Protein AF-A0A931YH91-F1 (afdb_monomer)

Solvent-accessible surface area (backbone atoms only — not comparable to full-atom values): 16809 Å² total; per-residue (Å²): 141,74,45,76,47,57,32,32,51,20,35,25,34,71,88,38,57,45,70,83,59,94,78,87,67,87,78,86,88,86,66,96,61,70,60,43,69,51,69,48,75,47,68,77,40,81,53,42,25,40,67,48,17,38,56,49,16,64,71,35,33,80,59,36,68,94,40,26,34,37,38,39,29,32,38,60,92,35,48,35,63,66,41,21,36,49,26,29,35,74,55,46,48,71,57,42,37,36,29,30,20,24,18,51,85,76,60,33,31,29,45,68,95,43,80,44,55,51,27,39,35,34,34,27,28,14,68,50,63,62,52,72,30,62,18,66,23,44,32,82,33,61,68,78,39,38,25,66,29,50,55,59,32,35,37,54,17,38,73,83,35,43,34,49,57,57,50,53,52,21,50,70,69,40,82,65,37,78,74,48,54,81,74,33,50,62,29,40,24,36,41,67,58,67,87,57,77,83,80,55,93,62,43,38,54,75,32,49,55,71,44,73,43,83,88,76,22,26,35,30,38,70,50,77,52,52,62,69,33,36,37,28,39,24,38,29,41,50,68,26,26,51,55,27,39,53,56,27,51,52,52,41,52,58,73,44,69,83,53,53,52,61,32,35,42,37,27,31,17,60,73,37,59,38,85,43,64,77,41,73,36,53,67,51,51,52,49,37,74,74,74,47,93,48,56,37,30,34,33,21,11,75,22,32,32,38,51,54,79,71,41,54,34,59,44,68,55,27,37,38,39,38,30,36,53,57,133

Foldseek 3Di:
DWDWDWAFCWKDKLVFIGHDDDDDDDDDDDDPADKDKDKDKDADDQACFLVVLLVVLVVQQVLAVVHFAKEKAAAPPRYDQFGNLVSVCVRNPLHKYWYFYFDDVPTWIDTDPDIGDRMIMMMRIPPFHWLKFKLQQKDFFDDKWFQQDDDFQKRQDTPNDQQQVRVVVRLVRDPPSVVQVVPKFKWKWWQPDLPDPPDDQLSTDIWHFPDADPVRSMTGTPGTDDGRIIMTMIMHALVRSLVSLLVRLVVSVVVCVPFAFQEKEKEAALCDACVGNVDHRRNSVSNCVSRNDHIYIYHHHNWIWTDGPSGIGIGHRMMMMITGTDD

pLDDT: mean 93.09, std 6.52, range [52.56, 98.69]

Structure (mmCIF, N/CA/C/O backbone):
data_AF-A0A931YH91-F1
#
_entry.id   AF-A0A931YH91-F1
#
loop_
_atom_site.group_PDB
_atom_site.id
_atom_site.type_symbol
_atom_site.label_atom_id
_atom_site.label_alt_id
_atom_site.label_comp_id
_atom_site.label_asym_id
_atom_site.label_entity_id
_atom_site.label_seq_id
_atom_site.pdbx_PDB_ins_code
_atom_site.Cartn_x
_atom_site.Cartn_y
_atom_site.Cartn_z
_atom_site.occupancy
_atom_site.B_iso_or_equiv
_atom_site.auth_seq_id
_atom_site.auth_comp_id
_atom_site.auth_asym_id
_atom_site.auth_atom_id
_atom_site.pdbx_PDB_model_num
ATOM 1 N N . ARG A 1 1 ? 21.092 -0.705 -18.882 1.00 79.06 1 ARG A N 1
ATOM 2 C CA . ARG A 1 1 ? 20.256 -1.890 -18.563 1.00 79.06 1 ARG A CA 1
ATOM 3 C C . ARG A 1 1 ? 20.167 -1.978 -17.049 1.00 79.06 1 ARG A C 1
ATOM 5 O O . ARG A 1 1 ? 21.218 -1.989 -16.428 1.00 79.06 1 ARG A O 1
ATOM 12 N N . ALA A 1 2 ? 18.965 -1.995 -16.482 1.00 91.50 2 ALA A N 1
ATOM 13 C CA . ALA A 1 2 ? 18.739 -2.160 -15.047 1.00 91.50 2 ALA A CA 1
ATOM 14 C C . ALA A 1 2 ? 18.017 -3.492 -14.808 1.00 91.50 2 ALA A C 1
ATOM 16 O O . ALA A 1 2 ? 17.173 -3.876 -15.618 1.00 91.50 2 ALA A O 1
ATOM 17 N N . VAL A 1 3 ? 18.375 -4.200 -13.739 1.00 93.81 3 VAL A N 1
ATOM 18 C CA . VAL A 1 3 ? 17.699 -5.424 -13.291 1.00 93.81 3 VAL A CA 1
ATOM 19 C C . VAL A 1 3 ? 17.498 -5.294 -11.789 1.00 93.81 3 VAL A C 1
ATOM 21 O O . VAL A 1 3 ? 18.445 -4.975 -11.071 1.00 93.81 3 VAL A O 1
ATOM 24 N N . LEU A 1 4 ? 16.261 -5.505 -11.354 1.00 95.38 4 LEU A N 1
ATOM 25 C CA . LEU A 1 4 ? 15.829 -5.421 -9.967 1.00 95.38 4 LEU A CA 1
ATOM 26 C C . LEU A 1 4 ? 14.844 -6.559 -9.704 1.00 95.38 4 LEU A C 1
ATOM 28 O O . LEU A 1 4 ? 14.015 -6.857 -10.566 1.00 95.38 4 LEU A O 1
ATOM 32 N N . GLY A 1 5 ? 14.901 -7.162 -8.527 1.00 95.88 5 GLY A N 1
ATOM 33 C CA . GLY A 1 5 ? 13.944 -8.179 -8.113 1.00 95.88 5 GLY A CA 1
ATOM 34 C C . GLY A 1 5 ? 14.099 -8.527 -6.642 1.00 95.88 5 GLY A C 1
ATOM 35 O O . GLY A 1 5 ? 14.977 -8.008 -5.959 1.00 95.88 5 GLY A O 1
ATOM 36 N N . ALA A 1 6 ? 13.233 -9.406 -6.166 1.00 95.94 6 ALA A N 1
ATOM 37 C CA . ALA A 1 6 ? 13.288 -9.954 -4.822 1.00 95.94 6 ALA A CA 1
ATOM 38 C C . ALA A 1 6 ? 12.596 -11.316 -4.803 1.00 95.94 6 ALA A C 1
ATOM 40 O O . ALA A 1 6 ? 11.815 -11.645 -5.703 1.00 95.94 6 ALA A O 1
ATOM 41 N N . SER A 1 7 ? 12.886 -12.101 -3.776 1.00 96.00 7 SER A N 1
ATOM 42 C CA . SER A 1 7 ? 12.149 -13.315 -3.475 1.00 96.00 7 SER A CA 1
ATOM 43 C C . SER A 1 7 ? 10.752 -12.986 -2.938 1.00 96.00 7 SER A C 1
ATOM 45 O O . SER A 1 7 ? 10.519 -11.952 -2.308 1.00 96.00 7 SER A O 1
ATOM 47 N N . GLY A 1 8 ? 9.814 -13.903 -3.154 1.00 96.12 8 GLY A N 1
ATOM 48 C CA . GLY A 1 8 ? 8.472 -13.845 -2.588 1.00 96.12 8 GLY A CA 1
ATOM 49 C C . GLY A 1 8 ? 8.021 -15.224 -2.123 1.00 96.12 8 GLY A C 1
ATOM 50 O O . GLY A 1 8 ? 8.607 -16.243 -2.482 1.00 96.12 8 GLY A O 1
ATOM 51 N N . THR A 1 9 ? 6.933 -15.266 -1.359 1.00 95.69 9 THR A N 1
ATOM 52 C CA . THR A 1 9 ? 6.231 -16.528 -1.031 1.00 95.69 9 THR A CA 1
ATOM 53 C C . THR A 1 9 ? 5.493 -17.126 -2.238 1.00 95.69 9 THR A C 1
ATOM 55 O O . THR A 1 9 ? 5.114 -18.297 -2.236 1.00 95.69 9 THR A O 1
ATOM 58 N N . GLY A 1 10 ? 5.339 -16.323 -3.287 1.00 96.81 10 GLY A N 1
ATOM 59 C CA . GLY A 1 10 ? 4.835 -16.680 -4.602 1.00 96.81 10 GLY A CA 1
ATOM 60 C C . GLY A 1 10 ? 5.142 -15.559 -5.592 1.00 96.81 10 GLY A C 1
ATOM 61 O O . GLY A 1 10 ? 5.523 -14.453 -5.195 1.00 96.81 10 GLY A O 1
ATOM 62 N N . VAL A 1 11 ? 4.946 -15.826 -6.878 1.00 97.81 11 VAL A N 1
ATOM 63 C CA . VAL A 1 11 ? 5.089 -14.839 -7.961 1.00 97.81 11 VAL A CA 1
ATOM 64 C C . VAL A 1 11 ? 3.823 -14.785 -8.800 1.00 97.81 11 VAL A C 1
ATOM 66 O O . VAL A 1 11 ? 3.009 -15.707 -8.771 1.00 97.81 11 VAL A O 1
ATOM 69 N N . LEU A 1 12 ? 3.641 -13.705 -9.552 1.00 97.94 12 LEU A N 1
ATOM 70 C CA . LEU A 1 12 ? 2.469 -13.535 -10.403 1.00 97.94 12 LEU A CA 1
ATOM 71 C C . LEU A 1 12 ? 2.803 -12.810 -11.705 1.00 97.94 12 LEU A C 1
ATOM 73 O O . LEU A 1 12 ? 3.732 -12.000 -11.767 1.00 97.94 12 LEU A O 1
ATOM 77 N N . THR A 1 13 ? 2.010 -13.100 -12.733 1.00 97.94 13 THR A N 1
ATOM 78 C CA . THR A 1 13 ? 1.987 -12.375 -14.009 1.00 97.94 13 THR A CA 1
ATOM 79 C C . THR A 1 13 ? 0.550 -12.153 -14.470 1.00 97.94 13 THR A C 1
ATOM 81 O O . THR A 1 13 ? -0.391 -12.570 -13.798 1.00 97.94 13 THR A O 1
ATOM 84 N N . GLU A 1 14 ? 0.342 -11.566 -15.650 1.00 94.88 14 GLU A N 1
ATOM 85 C CA . GLU A 1 14 ? -0.988 -11.446 -16.266 1.00 94.88 14 GLU A CA 1
ATOM 86 C C . GLU A 1 14 ? -1.677 -12.803 -16.522 1.00 94.88 14 GLU A C 1
ATOM 88 O O . GLU A 1 14 ? -2.888 -12.872 -16.753 1.00 94.88 14 GLU A O 1
ATOM 93 N N . ARG A 1 15 ? -0.908 -13.900 -16.482 1.00 93.94 15 ARG A N 1
ATOM 94 C CA . ARG A 1 15 ? -1.381 -15.267 -16.747 1.00 93.94 15 ARG A CA 1
ATOM 95 C C . ARG A 1 15 ? -1.880 -15.984 -15.501 1.00 93.94 15 ARG A C 1
ATOM 97 O O . ARG A 1 15 ? -2.599 -16.971 -15.645 1.00 93.94 15 ARG A O 1
ATOM 104 N N . GLY A 1 16 ? -1.521 -15.512 -14.309 1.00 95.06 16 GLY A N 1
ATOM 105 C CA . GLY A 1 16 ? -1.942 -16.118 -13.052 1.00 95.06 16 GLY A CA 1
ATOM 106 C C . GLY A 1 16 ? -0.944 -15.937 -11.914 1.00 95.06 16 GLY A C 1
ATOM 107 O O . GLY A 1 16 ? 0.061 -15.237 -12.033 1.00 95.06 16 GLY A O 1
ATOM 108 N N . GLU A 1 17 ? -1.253 -16.601 -10.807 1.00 96.44 17 GLU A N 1
ATOM 109 C CA . GLU A 1 17 ? -0.485 -16.595 -9.563 1.00 96.44 17 GLU A CA 1
ATOM 110 C C . GLU A 1 17 ? 0.125 -17.989 -9.353 1.00 96.44 17 GLU A C 1
ATOM 112 O O . GLU A 1 17 ? -0.550 -19.004 -9.537 1.00 96.44 17 GLU A O 1
ATOM 117 N N . ALA A 1 18 ? 1.404 -18.038 -8.987 1.00 95.62 18 ALA A N 1
ATOM 118 C CA . ALA A 1 18 ? 2.108 -19.250 -8.590 1.00 95.62 18 ALA A CA 1
ATOM 119 C C . ALA A 1 18 ? 2.459 -19.146 -7.099 1.00 95.62 18 ALA A C 1
ATOM 121 O O . ALA A 1 18 ? 3.453 -18.518 -6.725 1.00 95.62 18 ALA A O 1
ATOM 122 N N . GLU A 1 19 ? 1.617 -19.747 -6.258 1.00 93.06 19 GLU A N 1
ATOM 123 C CA . GLU A 1 19 ? 1.777 -19.815 -4.802 1.00 93.06 19 GLU A CA 1
ATOM 124 C C . GLU A 1 19 ? 2.318 -21.199 -4.388 1.00 93.06 19 GLU A C 1
ATOM 126 O O . GLU A 1 19 ? 1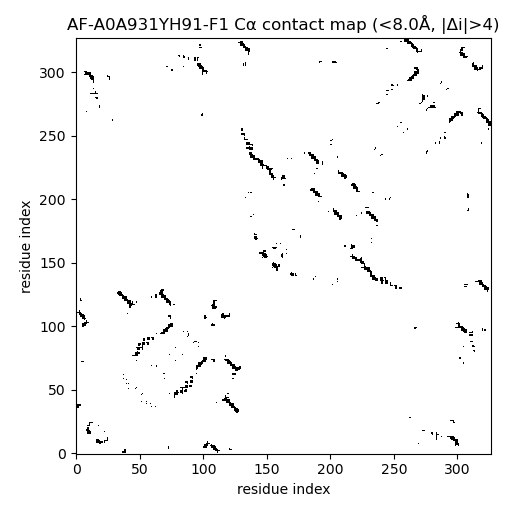.886 -22.225 -4.915 1.00 93.06 19 GLU A O 1
ATOM 131 N N . GLY A 1 20 ? 3.255 -21.251 -3.433 1.00 80.12 20 GLY A N 1
ATOM 132 C CA . GLY A 1 20 ? 3.654 -22.505 -2.770 1.00 80.12 20 GLY A CA 1
ATOM 133 C C . GLY A 1 20 ? 4.563 -23.459 -3.563 1.00 80.12 20 GLY A C 1
ATOM 134 O O . GLY A 1 20 ? 4.743 -24.603 -3.146 1.00 80.12 20 GLY A O 1
ATOM 135 N N . GLY A 1 21 ? 5.159 -23.016 -4.674 1.00 86.69 21 GLY A N 1
ATOM 136 C CA . GLY A 1 21 ? 6.092 -23.814 -5.480 1.00 86.69 21 GLY A CA 1
ATOM 137 C C . GLY A 1 21 ? 7.187 -22.976 -6.152 1.00 86.69 21 GLY A C 1
ATOM 138 O O . GLY A 1 21 ? 7.108 -21.746 -6.150 1.00 86.69 21 GLY A O 1
ATOM 139 N N . PRO A 1 22 ? 8.224 -23.617 -6.727 1.00 90.75 22 PRO A N 1
ATOM 140 C CA . PRO A 1 22 ? 9.302 -22.909 -7.406 1.00 90.75 22 PRO A CA 1
ATOM 141 C C . PRO A 1 22 ? 8.784 -22.259 -8.691 1.00 90.75 22 PRO A C 1
ATOM 143 O O . PRO A 1 22 ? 8.311 -22.939 -9.602 1.00 90.75 22 PRO A O 1
ATOM 146 N N . ALA A 1 23 ? 8.899 -20.939 -8.775 1.00 95.31 23 ALA A N 1
ATOM 147 C CA . ALA A 1 23 ? 8.490 -20.168 -9.937 1.00 95.31 23 ALA A CA 1
ATOM 148 C C . ALA A 1 23 ? 9.336 -18.898 -10.064 1.00 95.31 23 ALA A C 1
ATOM 150 O O . ALA A 1 23 ? 9.839 -18.363 -9.078 1.00 95.31 23 ALA A O 1
ATOM 151 N N . VAL A 1 24 ? 9.480 -18.414 -11.298 1.00 96.00 24 VAL A N 1
ATOM 152 C CA . VAL A 1 24 ? 10.159 -17.156 -11.617 1.00 96.00 24 VAL A CA 1
ATOM 153 C C . VAL A 1 24 ? 9.266 -16.375 -12.570 1.00 96.00 24 VAL A C 1
ATOM 155 O O . VAL A 1 24 ? 8.817 -16.910 -13.583 1.00 96.00 24 VAL A O 1
ATOM 158 N N . ALA A 1 25 ? 9.023 -15.108 -12.249 1.00 97.38 25 ALA A N 1
ATOM 159 C CA . ALA A 1 25 ? 8.297 -14.180 -13.100 1.00 97.38 25 ALA A CA 1
ATOM 160 C C . ALA A 1 25 ? 9.223 -13.019 -13.480 1.00 97.38 25 ALA A C 1
ATOM 162 O O . ALA A 1 25 ? 9.910 -12.463 -12.625 1.00 97.38 25 ALA A O 1
ATOM 163 N N . VAL A 1 26 ? 9.268 -12.674 -14.768 1.00 96.94 26 VAL A N 1
ATOM 164 C CA . VAL A 1 26 ? 10.168 -11.642 -15.299 1.00 96.94 26 VAL A CA 1
ATOM 165 C C . VAL A 1 26 ? 9.394 -10.736 -16.242 1.00 96.94 26 VAL A C 1
ATOM 167 O O . VAL A 1 26 ? 8.757 -11.212 -17.179 1.00 96.94 26 VAL A O 1
ATOM 170 N N . LEU A 1 27 ? 9.513 -9.427 -16.027 1.00 97.19 27 LEU A N 1
ATOM 171 C CA . LEU A 1 27 ? 9.087 -8.404 -16.975 1.00 97.19 27 LEU A CA 1
ATOM 172 C C . LEU A 1 27 ? 10.320 -7.748 -17.591 1.00 97.19 27 LEU A C 1
ATOM 174 O O . LEU A 1 27 ? 11.231 -7.325 -16.881 1.00 97.19 27 LEU A O 1
ATOM 178 N N . VAL A 1 28 ? 10.329 -7.630 -18.917 1.00 96.00 28 VAL A N 1
ATOM 179 C CA . VAL A 1 28 ? 11.359 -6.895 -19.654 1.00 96.00 28 VAL A CA 1
ATOM 180 C C . VAL A 1 28 ? 10.707 -5.691 -20.309 1.00 96.00 28 VAL A C 1
ATOM 182 O O . VAL A 1 28 ? 9.819 -5.842 -21.143 1.00 96.00 28 VAL A O 1
ATOM 185 N N . VAL A 1 29 ? 11.170 -4.497 -19.944 1.00 94.44 29 VAL A N 1
ATOM 186 C CA . VAL A 1 29 ? 10.698 -3.237 -20.523 1.00 94.44 29 VAL A CA 1
ATOM 187 C C . VAL A 1 29 ? 11.799 -2.654 -21.400 1.00 94.44 29 VAL A C 1
ATOM 189 O O . VAL A 1 29 ? 12.932 -2.464 -20.955 1.00 94.44 29 VAL A O 1
ATOM 192 N N . ARG A 1 30 ? 11.455 -2.361 -22.654 1.00 92.62 30 ARG A N 1
ATOM 193 C CA . ARG A 1 30 ? 12.274 -1.578 -23.581 1.00 92.62 30 ARG A CA 1
ATOM 194 C C . ARG A 1 30 ? 11.475 -0.341 -23.962 1.00 92.62 30 ARG A C 1
ATOM 196 O O . ARG A 1 30 ? 10.325 -0.468 -24.368 1.00 92.62 30 ARG A O 1
ATOM 203 N N . SER A 1 31 ? 12.088 0.827 -23.837 1.00 88.19 31 SER A N 1
ATOM 204 C CA . SER A 1 31 ? 11.493 2.098 -24.233 1.00 88.19 31 SER A CA 1
ATOM 205 C C . SER A 1 31 ? 12.387 2.768 -25.260 1.00 88.19 31 SER A C 1
ATOM 207 O O . SER A 1 31 ? 13.588 2.894 -25.034 1.00 88.19 31 SER A O 1
ATOM 209 N N . ASP A 1 32 ? 11.774 3.211 -26.354 1.00 85.94 32 ASP A N 1
ATOM 210 C CA . ASP A 1 32 ? 12.378 4.137 -27.317 1.00 85.94 32 ASP A CA 1
ATOM 211 C C . ASP A 1 32 ? 12.049 5.610 -26.957 1.00 85.94 32 ASP A C 1
ATOM 213 O O . ASP A 1 32 ? 12.537 6.536 -27.598 1.00 85.94 32 ASP A O 1
ATOM 217 N N . GLY A 1 33 ? 11.222 5.828 -25.922 1.00 81.94 33 GLY A N 1
ATOM 218 C CA . GLY A 1 33 ? 10.853 7.133 -25.358 1.00 81.94 33 GLY A CA 1
ATOM 219 C C . GLY A 1 33 ? 11.627 7.499 -24.078 1.00 81.94 33 GLY A C 1
ATOM 220 O O . GLY A 1 33 ? 12.604 6.829 -23.738 1.00 81.94 33 GLY A O 1
ATOM 221 N N . PRO A 1 34 ? 11.178 8.520 -23.319 1.00 84.38 34 PRO A N 1
ATOM 222 C CA . PRO A 1 34 ? 11.942 9.143 -22.229 1.00 84.38 34 PRO A CA 1
ATOM 223 C C . PRO A 1 34 ? 12.023 8.314 -20.937 1.00 84.38 34 PRO A C 1
ATOM 225 O O . PRO A 1 34 ? 12.508 8.824 -19.931 1.00 84.38 34 PRO A O 1
ATOM 228 N N . LEU A 1 35 ? 11.535 7.069 -20.924 1.00 91.12 35 LEU A N 1
ATOM 229 C CA . LEU A 1 35 ? 11.590 6.206 -19.746 1.00 91.12 35 LEU A CA 1
ATOM 230 C C . LEU A 1 35 ? 13.049 5.907 -19.375 1.00 91.12 35 LEU A C 1
ATOM 232 O O . LEU A 1 35 ? 13.730 5.132 -20.051 1.00 91.12 35 LEU A O 1
ATOM 236 N N . LEU A 1 36 ? 13.501 6.487 -18.268 1.00 92.31 36 LEU A N 1
ATOM 237 C CA . LEU A 1 36 ? 14.826 6.264 -17.705 1.00 92.31 36 LEU A CA 1
ATOM 238 C C . LEU A 1 36 ? 14.706 5.486 -16.399 1.00 92.31 36 LEU A C 1
ATOM 240 O O . LEU A 1 36 ? 13.776 5.682 -15.620 1.00 92.31 36 LEU A O 1
ATOM 244 N N . ALA A 1 37 ? 15.662 4.589 -16.174 1.00 93.38 37 ALA A N 1
ATOM 245 C CA . ALA A 1 37 ? 15.690 3.709 -15.019 1.00 93.38 37 ALA A CA 1
ATOM 246 C C . ALA A 1 37 ? 17.096 3.725 -14.404 1.00 93.38 37 ALA A C 1
ATOM 248 O O . ALA A 1 37 ? 18.043 3.202 -14.999 1.00 93.38 37 ALA A O 1
ATOM 249 N N . SER A 1 38 ? 17.218 4.328 -13.222 1.00 94.56 38 SER A N 1
ATOM 250 C CA . SER A 1 38 ? 18.472 4.503 -12.483 1.00 94.56 38 SER A CA 1
ATOM 251 C C . SER A 1 38 ? 18.490 3.564 -11.273 1.00 94.56 38 SER A C 1
ATOM 253 O O . SER A 1 38 ? 17.767 3.818 -10.305 1.00 94.56 38 SER A O 1
ATOM 255 N N . PRO A 1 39 ? 19.235 2.444 -11.332 1.00 95.19 39 PRO A N 1
ATOM 256 C CA . PRO A 1 39 ? 19.254 1.454 -10.264 1.00 95.19 39 PRO A CA 1
ATOM 257 C C . PRO A 1 39 ? 20.210 1.866 -9.136 1.00 95.19 39 PRO A C 1
ATOM 259 O O . PRO A 1 39 ? 21.275 2.435 -9.378 1.00 95.19 39 PRO A O 1
ATOM 262 N N . PHE A 1 40 ? 19.842 1.529 -7.903 1.00 93.56 40 PHE A N 1
ATOM 263 C CA . PHE A 1 40 ? 20.654 1.711 -6.705 1.00 93.56 40 PHE A CA 1
ATOM 264 C C . PHE A 1 40 ? 20.630 0.445 -5.855 1.00 93.56 40 PHE A C 1
ATOM 266 O O . PHE A 1 40 ? 19.640 -0.283 -5.828 1.00 93.56 40 PHE A O 1
ATOM 273 N N . LEU A 1 41 ? 21.715 0.220 -5.124 1.00 94.44 41 LEU A N 1
ATOM 274 C CA . LEU A 1 41 ? 21.800 -0.8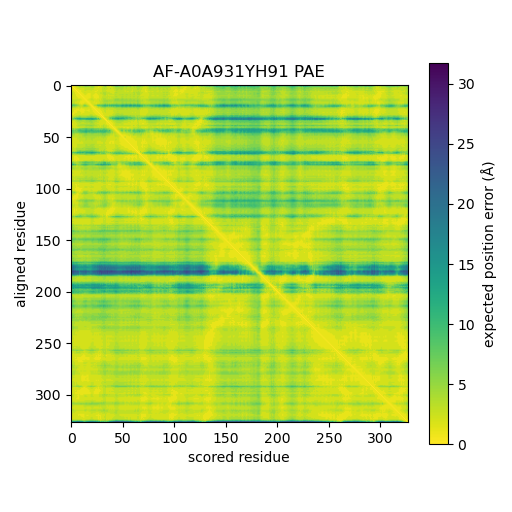01 -4.093 1.00 94.44 41 LEU A CA 1
ATOM 275 C C . LEU A 1 41 ? 22.360 -0.151 -2.831 1.00 94.44 41 LEU A C 1
ATOM 277 O O . LEU A 1 41 ? 23.405 0.507 -2.890 1.00 94.44 41 LEU A O 1
ATOM 281 N N . LEU A 1 42 ? 21.657 -0.326 -1.714 1.00 92.94 42 LEU A N 1
ATOM 282 C CA . LEU A 1 42 ? 22.228 -0.210 -0.374 1.00 92.94 42 LEU A CA 1
ATOM 283 C C . LEU A 1 42 ? 22.424 -1.633 0.151 1.00 92.94 42 LEU A C 1
ATOM 285 O O . LEU A 1 42 ? 21.452 -2.303 0.493 1.00 92.94 42 LEU A O 1
ATOM 289 N N . ALA A 1 43 ? 23.665 -2.113 0.127 1.00 88.12 43 ALA A N 1
ATOM 290 C CA . ALA A 1 43 ? 24.020 -3.470 0.536 1.00 88.12 43 ALA A CA 1
ATOM 291 C C . ALA A 1 43 ? 24.380 -3.541 2.028 1.00 88.12 43 ALA A C 1
ATOM 293 O O . ALA A 1 43 ? 24.678 -2.518 2.648 1.00 88.12 43 ALA A O 1
ATOM 294 N N . ASP A 1 44 ? 24.368 -4.761 2.572 1.00 81.62 44 ASP A N 1
ATOM 295 C CA . ASP A 1 44 ? 24.890 -5.112 3.900 1.00 81.62 44 ASP A CA 1
ATOM 296 C C . ASP A 1 44 ? 24.376 -4.238 5.049 1.00 81.62 44 ASP A C 1
ATOM 298 O O . ASP A 1 44 ? 25.107 -3.899 5.983 1.00 81.62 44 ASP A O 1
ATOM 302 N N . ARG A 1 45 ? 23.092 -3.879 5.007 1.00 79.31 45 ARG A N 1
ATOM 303 C CA . ARG A 1 45 ? 22.496 -2.999 6.009 1.00 79.31 45 ARG A CA 1
ATOM 304 C C . ARG A 1 45 ? 22.124 -3.792 7.256 1.00 79.31 45 ARG A C 1
ATOM 306 O O . ARG A 1 45 ? 21.376 -4.765 7.195 1.00 79.31 45 ARG A O 1
ATOM 313 N N . GLU A 1 46 ? 22.609 -3.339 8.409 1.00 83.19 46 GLU A N 1
ATOM 314 C CA . GLU A 1 46 ? 22.096 -3.799 9.708 1.00 83.19 46 GLU A CA 1
ATOM 315 C C . GLU A 1 46 ? 20.651 -3.333 9.924 1.00 83.19 46 GLU A C 1
ATOM 317 O O . GLU A 1 46 ? 19.834 -4.083 10.451 1.00 83.19 46 GLU A O 1
ATOM 322 N N . ALA A 1 47 ? 20.336 -2.124 9.448 1.00 88.31 47 ALA A N 1
ATOM 323 C CA . ALA A 1 47 ? 19.010 -1.526 9.475 1.00 88.31 47 ALA A CA 1
ATOM 324 C C . ALA A 1 47 ? 18.707 -0.777 8.164 1.00 88.31 47 ALA A C 1
ATOM 326 O O . ALA A 1 47 ? 19.547 -0.052 7.615 1.00 88.31 47 ALA A O 1
ATOM 327 N N . ILE A 1 48 ? 17.481 -0.945 7.679 1.00 90.50 48 ILE A N 1
ATOM 328 C CA . ILE A 1 48 ? 16.844 -0.159 6.627 1.00 90.50 48 ILE A CA 1
ATOM 329 C C . ILE A 1 48 ? 15.896 0.819 7.328 1.00 90.50 48 ILE A C 1
ATOM 331 O O . ILE A 1 48 ? 14.693 0.591 7.450 1.00 90.50 48 ILE A O 1
ATOM 335 N N . ASP A 1 49 ? 16.483 1.890 7.847 1.00 91.88 49 ASP A N 1
ATOM 336 C CA . ASP A 1 49 ? 15.855 2.860 8.737 1.00 91.88 49 ASP A CA 1
ATOM 337 C C . ASP A 1 49 ? 15.747 4.261 8.108 1.00 91.88 49 ASP A C 1
ATOM 339 O O . ASP A 1 49 ? 15.841 4.442 6.890 1.00 91.88 49 ASP A O 1
ATOM 343 N N . THR A 1 50 ? 15.566 5.285 8.945 1.00 93.56 50 THR A N 1
ATOM 344 C CA . THR A 1 50 ? 15.592 6.687 8.512 1.00 93.56 50 THR A CA 1
ATOM 345 C C . THR A 1 50 ? 16.910 7.089 7.846 1.00 93.56 50 THR A C 1
ATOM 347 O O . THR A 1 50 ? 16.893 7.906 6.929 1.00 93.56 50 THR A O 1
ATOM 350 N N . GLY A 1 51 ? 18.046 6.531 8.277 1.00 94.88 51 GLY A N 1
ATOM 351 C CA . GLY A 1 51 ? 19.355 6.821 7.691 1.00 94.88 51 GLY A CA 1
ATOM 352 C C . GLY A 1 51 ? 19.482 6.232 6.289 1.00 94.88 51 GLY A C 1
ATOM 353 O O . GLY A 1 51 ? 19.870 6.937 5.359 1.00 94.88 51 GLY A O 1
ATOM 354 N N . ALA A 1 52 ? 19.068 4.972 6.114 1.00 94.31 52 ALA A N 1
ATOM 355 C CA . ALA A 1 52 ? 18.965 4.357 4.787 1.00 94.31 52 ALA A CA 1
ATOM 356 C C . ALA A 1 52 ? 17.995 5.125 3.872 1.00 94.31 52 ALA A C 1
ATOM 358 O O . ALA A 1 52 ? 18.279 5.317 2.690 1.00 94.31 52 ALA A O 1
ATOM 359 N N . GLY A 1 53 ? 16.869 5.597 4.417 1.00 96.19 53 GLY A N 1
ATOM 360 C CA . GLY A 1 53 ? 15.905 6.408 3.678 1.00 96.19 53 GLY A CA 1
ATOM 361 C C . GLY A 1 53 ? 16.474 7.742 3.201 1.00 96.19 53 GLY A C 1
ATOM 362 O O . GLY A 1 53 ? 16.266 8.102 2.045 1.00 96.19 53 GLY A O 1
ATOM 363 N N . ALA A 1 54 ? 17.225 8.448 4.049 1.00 96.94 54 ALA A N 1
ATOM 364 C CA . ALA A 1 54 ? 17.868 9.710 3.687 1.00 96.94 54 ALA A CA 1
ATOM 365 C C . ALA A 1 54 ? 18.940 9.515 2.601 1.00 96.94 54 ALA A C 1
ATOM 367 O O . ALA A 1 54 ? 18.934 10.227 1.598 1.00 96.94 54 ALA A O 1
ATOM 368 N N . GLU A 1 55 ? 19.801 8.504 2.757 1.00 96.81 55 GLU A N 1
ATOM 369 C CA . GLU A 1 55 ? 20.828 8.151 1.768 1.00 96.81 55 GLU A CA 1
ATOM 370 C C . GLU A 1 55 ? 20.201 7.781 0.413 1.00 96.81 55 GLU A C 1
ATOM 372 O O . GLU A 1 55 ? 20.638 8.246 -0.643 1.00 96.81 55 GLU A O 1
ATOM 377 N N . LEU A 1 56 ? 19.140 6.965 0.420 1.00 96.81 56 LEU A N 1
ATOM 378 C CA . LEU A 1 56 ? 18.446 6.590 -0.808 1.00 96.81 56 LEU A CA 1
ATOM 379 C C . LEU A 1 56 ? 17.746 7.791 -1.459 1.00 96.81 56 LEU A C 1
ATOM 381 O O . LEU A 1 56 ? 17.783 7.920 -2.684 1.00 96.81 56 LEU A O 1
ATOM 385 N N . ALA A 1 57 ? 17.131 8.671 -0.665 1.00 97.12 57 ALA A N 1
ATOM 386 C CA . ALA A 1 57 ? 16.495 9.882 -1.168 1.00 97.12 57 ALA A CA 1
ATOM 387 C C . ALA A 1 57 ? 17.506 10.801 -1.863 1.00 97.12 57 ALA A C 1
ATOM 389 O O . ALA A 1 57 ? 17.256 11.230 -2.987 1.00 97.12 57 ALA A O 1
ATOM 390 N N . GLU A 1 58 ? 18.667 11.042 -1.250 1.00 96.94 58 GLU A N 1
ATOM 391 C CA . GLU A 1 58 ? 19.735 11.856 -1.839 1.00 96.94 58 GLU A CA 1
ATOM 392 C C . GLU A 1 58 ? 20.183 11.301 -3.200 1.00 96.94 58 GLU A C 1
ATOM 394 O O . GLU A 1 58 ? 20.271 12.037 -4.185 1.00 96.94 58 GLU A O 1
ATOM 399 N N . ARG A 1 59 ? 20.391 9.981 -3.286 1.00 96.44 59 ARG A N 1
ATOM 400 C CA . ARG A 1 59 ? 20.813 9.311 -4.526 1.00 96.44 59 ARG A CA 1
ATOM 401 C C . ARG A 1 59 ? 19.735 9.324 -5.610 1.00 96.44 59 ARG A C 1
ATOM 403 O O . ARG A 1 59 ? 20.060 9.436 -6.793 1.00 96.44 59 ARG A O 1
ATOM 410 N N . ALA A 1 60 ? 18.467 9.181 -5.227 1.00 96.25 60 ALA A N 1
ATOM 411 C CA . ALA A 1 60 ? 17.348 9.110 -6.160 1.00 96.25 60 ALA A CA 1
ATOM 412 C C . ALA A 1 60 ? 16.865 10.491 -6.631 1.00 96.25 60 ALA A C 1
ATOM 414 O O . ALA A 1 60 ? 16.373 10.592 -7.757 1.00 96.25 60 ALA A O 1
ATOM 415 N N . ALA A 1 61 ? 17.019 11.542 -5.817 1.00 95.69 61 ALA A N 1
ATOM 416 C CA . ALA A 1 61 ? 16.457 12.870 -6.066 1.00 95.69 61 ALA A CA 1
ATOM 417 C C . ALA A 1 61 ? 16.771 13.439 -7.464 1.00 95.69 61 ALA A C 1
ATOM 419 O O . ALA A 1 61 ? 15.825 13.868 -8.131 1.00 95.69 61 ALA A O 1
ATOM 420 N N . PRO A 1 62 ? 18.018 13.383 -7.985 1.00 94.69 62 PRO A N 1
ATOM 421 C CA . PRO A 1 62 ? 18.310 13.891 -9.326 1.00 94.69 62 PRO A CA 1
ATOM 422 C C . PRO A 1 62 ? 17.539 13.157 -10.428 1.00 94.69 62 PRO A C 1
ATOM 424 O O . PRO A 1 62 ? 17.133 13.768 -11.412 1.00 94.69 62 PRO A O 1
ATOM 427 N N . ALA A 1 63 ? 17.314 11.850 -10.266 1.00 93.69 63 ALA A N 1
ATOM 428 C CA . ALA A 1 63 ? 16.659 11.027 -11.276 1.00 93.69 63 ALA A CA 1
ATOM 429 C C . ALA A 1 63 ? 15.144 11.270 -11.345 1.00 93.69 63 ALA A C 1
ATOM 431 O O . ALA A 1 63 ? 14.571 11.132 -12.420 1.00 93.69 63 ALA A O 1
ATOM 432 N N . VAL A 1 64 ? 14.503 11.637 -10.228 1.00 93.56 64 VAL A N 1
ATOM 433 C CA . VAL A 1 64 ? 13.041 11.831 -10.130 1.00 93.56 64 VAL A CA 1
ATOM 434 C C . VAL A 1 64 ? 12.616 13.299 -10.018 1.00 93.56 64 VAL A C 1
ATOM 436 O O . VAL A 1 64 ? 11.435 13.572 -9.804 1.00 93.56 64 VAL A O 1
ATOM 439 N N . ALA A 1 65 ? 13.546 14.245 -10.187 1.00 86.56 65 ALA A N 1
ATOM 440 C CA . ALA A 1 65 ? 13.302 15.682 -10.031 1.00 86.56 65 ALA A CA 1
ATOM 441 C C . ALA A 1 65 ? 12.179 16.216 -10.943 1.00 86.56 65 ALA A C 1
ATOM 443 O O . ALA A 1 65 ? 11.354 17.020 -10.516 1.00 86.56 65 ALA A O 1
ATOM 444 N N . GLU A 1 66 ? 12.095 15.725 -12.182 1.00 83.56 66 GLU A N 1
ATOM 445 C CA . GLU A 1 66 ? 11.055 16.113 -13.154 1.00 83.56 66 GLU A CA 1
ATOM 446 C C . GLU A 1 66 ? 9.774 15.257 -13.038 1.00 83.56 66 GLU A C 1
ATOM 448 O O . GLU A 1 66 ? 8.785 15.432 -13.762 1.00 83.56 66 GLU A O 1
ATOM 453 N N . GLY A 1 67 ? 9.754 14.344 -12.067 1.00 84.38 67 GLY A N 1
ATOM 454 C CA . GLY A 1 67 ? 8.687 13.386 -11.836 1.00 84.38 67 GLY A CA 1
ATOM 455 C C . GLY A 1 67 ? 9.042 11.960 -12.218 1.00 84.38 67 GLY A C 1
ATOM 456 O O . GLY A 1 67 ? 10.009 11.683 -12.924 1.00 84.38 67 GLY A O 1
ATOM 457 N N . GLY A 1 68 ? 8.206 11.046 -11.736 1.00 93.00 68 GLY A N 1
ATOM 458 C CA . GLY A 1 68 ? 8.451 9.619 -11.835 1.00 93.00 68 GLY A CA 1
ATOM 459 C C . GLY A 1 68 ? 8.003 8.906 -10.570 1.00 93.00 68 GLY A C 1
ATOM 460 O O . GLY A 1 68 ? 7.045 9.336 -9.922 1.00 93.00 68 GLY A O 1
ATOM 461 N N . CYS A 1 69 ? 8.710 7.842 -10.214 1.00 97.25 69 CYS A N 1
ATOM 462 C CA . CYS A 1 69 ? 8.545 7.126 -8.956 1.00 97.25 69 CYS A CA 1
ATOM 463 C C . CYS A 1 69 ? 9.857 6.467 -8.523 1.00 97.25 69 CYS A C 1
ATOM 465 O O . CYS A 1 69 ? 10.750 6.229 -9.337 1.00 97.25 69 CYS A O 1
ATOM 467 N N . LEU A 1 70 ? 9.939 6.114 -7.246 1.00 97.94 70 LEU A N 1
ATOM 468 C CA . LEU A 1 70 ? 10.997 5.273 -6.707 1.00 97.94 70 LEU A CA 1
ATOM 469 C C . LEU A 1 70 ? 10.426 3.884 -6.411 1.00 97.94 70 LEU A C 1
ATOM 471 O O . LEU A 1 70 ? 9.508 3.756 -5.607 1.00 97.94 70 LEU A O 1
ATOM 475 N N . LEU A 1 71 ? 10.966 2.850 -7.048 1.00 98.00 71 LEU A N 1
ATOM 476 C CA . LEU A 1 71 ? 10.687 1.459 -6.699 1.00 98.00 71 LEU A CA 1
ATOM 477 C C . LEU A 1 71 ? 11.719 0.978 -5.672 1.00 98.00 71 LEU A C 1
ATOM 479 O O . LEU A 1 71 ? 12.910 1.180 -5.888 1.00 98.00 71 LEU A O 1
ATOM 483 N N . ILE A 1 72 ? 11.283 0.323 -4.597 1.00 97.75 72 ILE A N 1
ATOM 484 C CA . ILE A 1 72 ? 12.143 -0.274 -3.567 1.00 97.75 72 ILE A CA 1
ATOM 485 C C . ILE A 1 72 ? 11.728 -1.713 -3.261 1.00 97.75 72 ILE A C 1
ATOM 487 O O . ILE A 1 72 ? 10.535 -2.004 -3.230 1.00 97.75 72 ILE A O 1
ATOM 491 N N . LEU A 1 73 ? 12.691 -2.607 -3.015 1.00 97.12 73 LEU A N 1
ATOM 492 C CA . LEU A 1 73 ? 12.422 -4.003 -2.637 1.00 97.12 73 LEU A CA 1
ATOM 493 C C . LEU A 1 73 ? 13.269 -4.431 -1.419 1.00 97.12 73 LEU A C 1
ATOM 495 O O . LEU A 1 73 ? 14.218 -5.189 -1.590 1.00 97.12 73 LEU A O 1
ATOM 499 N N . PRO A 1 74 ? 12.997 -3.901 -0.209 1.00 95.19 74 PRO A N 1
ATOM 500 C CA . PRO A 1 74 ? 13.801 -4.187 0.983 1.00 95.19 74 PRO A CA 1
ATOM 501 C C . PRO A 1 74 ? 13.610 -5.612 1.520 1.00 95.19 74 PRO A C 1
ATOM 503 O O . PRO A 1 74 ? 12.549 -6.215 1.342 1.00 95.19 74 PRO A O 1
ATOM 506 N N . ASP A 1 75 ? 14.590 -6.070 2.298 1.00 88.56 75 ASP A N 1
ATOM 507 C CA . ASP A 1 75 ? 14.449 -7.183 3.249 1.00 88.56 75 ASP A CA 1
ATOM 508 C C . ASP A 1 75 ? 13.504 -6.800 4.411 1.00 88.56 75 ASP A C 1
ATOM 510 O O . ASP A 1 75 ? 13.528 -5.671 4.903 1.00 88.56 75 ASP A O 1
ATOM 514 N N . ALA A 1 76 ? 12.692 -7.746 4.888 1.00 83.06 76 ALA A N 1
ATOM 515 C CA . ALA A 1 76 ? 11.822 -7.569 6.050 1.00 83.06 76 ALA A CA 1
ATOM 516 C C . ALA A 1 76 ? 12.594 -7.473 7.375 1.00 83.06 76 ALA A C 1
ATOM 518 O O . ALA A 1 76 ? 12.147 -6.789 8.294 1.00 83.06 76 ALA A O 1
ATOM 519 N N . MET A 1 77 ? 13.722 -8.179 7.502 1.00 81.31 77 MET A N 1
ATOM 520 C CA . MET A 1 77 ? 14.368 -8.413 8.801 1.00 81.31 77 MET A CA 1
ATOM 521 C C . MET A 1 77 ? 15.004 -7.168 9.421 1.00 81.31 77 MET A C 1
ATOM 523 O O . MET A 1 77 ? 15.100 -7.074 10.643 1.00 81.31 77 MET A O 1
ATOM 527 N N . SER A 1 78 ? 15.440 -6.223 8.594 1.00 80.56 78 SER A N 1
ATOM 528 C CA . SER A 1 78 ? 16.132 -5.003 9.017 1.00 80.56 78 SER A CA 1
ATOM 529 C C . SER A 1 78 ? 15.292 -3.740 8.808 1.00 80.56 78 SER A C 1
ATOM 531 O O . SER A 1 78 ? 15.784 -2.635 9.018 1.00 80.56 78 SER A O 1
ATOM 533 N N . LEU A 1 79 ? 14.030 -3.874 8.396 1.00 91.62 79 LEU A N 1
ATOM 534 C CA . LEU A 1 79 ? 13.193 -2.756 7.974 1.00 91.62 79 LEU A CA 1
ATOM 535 C C . LEU A 1 79 ? 12.573 -1.985 9.147 1.00 91.62 79 LEU A C 1
ATOM 537 O O . LEU A 1 79 ? 11.864 -2.559 9.971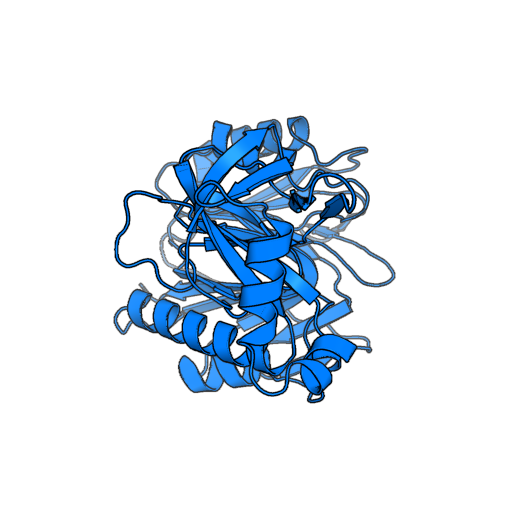 1.00 91.62 79 LEU A O 1
ATOM 541 N N . ASP A 1 80 ? 12.733 -0.660 9.145 1.00 94.00 80 ASP A N 1
ATOM 542 C CA . ASP A 1 80 ? 11.861 0.263 9.875 1.00 94.00 80 ASP A CA 1
ATOM 543 C C . ASP A 1 80 ? 10.684 0.684 8.970 1.00 94.00 80 ASP A C 1
ATOM 545 O O . ASP A 1 80 ? 10.840 1.547 8.092 1.00 94.00 80 ASP A O 1
ATOM 549 N N . PRO A 1 81 ? 9.480 0.119 9.170 1.00 90.94 81 PRO A N 1
ATOM 550 C CA . PRO A 1 81 ? 8.333 0.384 8.307 1.00 90.94 81 PRO A CA 1
ATOM 551 C C . PRO A 1 81 ? 7.793 1.818 8.428 1.00 90.94 81 PRO A C 1
ATOM 553 O O . PRO A 1 81 ? 7.055 2.268 7.551 1.00 90.94 81 PRO A O 1
ATOM 556 N N . HIS A 1 82 ? 8.126 2.553 9.492 1.00 89.56 82 HIS A N 1
ATOM 557 C CA . HIS A 1 82 ? 7.622 3.910 9.714 1.00 89.56 82 HIS A CA 1
ATOM 558 C C . HIS A 1 82 ? 8.676 4.972 9.395 1.00 89.56 82 HIS A C 1
ATOM 560 O O . HIS A 1 82 ? 8.357 5.990 8.773 1.00 89.56 82 HIS A O 1
ATOM 566 N N . GLY A 1 83 ? 9.927 4.739 9.791 1.00 93.44 83 GLY A N 1
ATOM 567 C CA . GLY A 1 83 ? 11.036 5.655 9.553 1.00 93.44 83 GLY A CA 1
ATOM 568 C C . GLY A 1 83 ? 11.429 5.754 8.083 1.00 93.44 83 GLY A C 1
ATOM 569 O O . GLY A 1 83 ? 11.600 6.868 7.581 1.00 93.44 83 GLY A O 1
ATOM 570 N N . LEU A 1 84 ? 11.501 4.626 7.364 1.00 95.81 84 LEU A N 1
ATOM 571 C CA . LEU A 1 84 ? 11.937 4.615 5.965 1.00 95.81 84 LEU A CA 1
ATOM 572 C C . LEU A 1 84 ? 11.030 5.472 5.052 1.00 95.81 84 LEU A C 1
ATOM 574 O O . LEU A 1 84 ? 11.555 6.372 4.390 1.00 95.81 84 LEU A O 1
ATOM 578 N N . PRO A 1 85 ? 9.688 5.293 5.016 1.00 95.75 85 PRO A N 1
ATOM 579 C CA . PRO A 1 85 ? 8.825 6.130 4.177 1.00 95.75 85 PRO A CA 1
ATOM 580 C C . PRO A 1 85 ? 8.873 7.613 4.548 1.00 95.75 85 PRO A C 1
ATOM 582 O O . PRO A 1 85 ? 8.752 8.463 3.667 1.00 95.75 85 PRO A O 1
ATOM 585 N N . ARG A 1 86 ? 9.051 7.930 5.838 1.00 94.06 86 ARG A N 1
ATOM 586 C CA . ARG A 1 86 ? 9.159 9.312 6.314 1.00 94.06 86 ARG A CA 1
ATOM 587 C C . ARG A 1 86 ? 10.434 9.975 5.801 1.00 94.06 86 ARG A C 1
ATOM 589 O O . ARG A 1 86 ? 10.343 11.043 5.213 1.00 94.06 86 ARG A O 1
ATOM 596 N N . ALA A 1 87 ? 11.584 9.324 5.957 1.00 96.88 87 ALA A N 1
ATOM 597 C CA . ALA A 1 87 ? 12.857 9.852 5.474 1.00 96.88 87 ALA A CA 1
ATOM 598 C C . ALA A 1 87 ? 12.872 10.019 3.943 1.00 96.88 87 ALA A C 1
ATOM 600 O O . ALA A 1 87 ? 13.347 11.032 3.434 1.00 96.88 87 ALA A O 1
ATOM 601 N N . LEU A 1 88 ? 12.276 9.072 3.207 1.00 97.00 88 LEU A N 1
ATOM 602 C CA . LEU A 1 88 ? 12.100 9.198 1.758 1.00 97.00 88 LEU A CA 1
ATOM 603 C C . LEU A 1 88 ? 11.199 10.382 1.388 1.00 97.00 88 LEU A C 1
ATOM 605 O O . LEU A 1 88 ? 11.509 11.106 0.448 1.00 97.00 88 LEU A O 1
ATOM 609 N N . ALA A 1 89 ? 10.101 10.602 2.115 1.00 94.88 89 ALA A N 1
ATOM 610 C CA . ALA A 1 89 ? 9.222 11.747 1.885 1.00 94.88 89 ALA A CA 1
ATOM 611 C C . ALA A 1 89 ? 9.908 13.085 2.209 1.00 94.88 89 ALA A C 1
ATOM 613 O O . ALA A 1 89 ? 9.721 14.050 1.470 1.00 94.88 89 ALA A O 1
ATOM 614 N N . ASP A 1 90 ? 10.721 13.140 3.265 1.00 95.94 90 ASP A N 1
ATOM 615 C CA . ASP A 1 90 ? 11.470 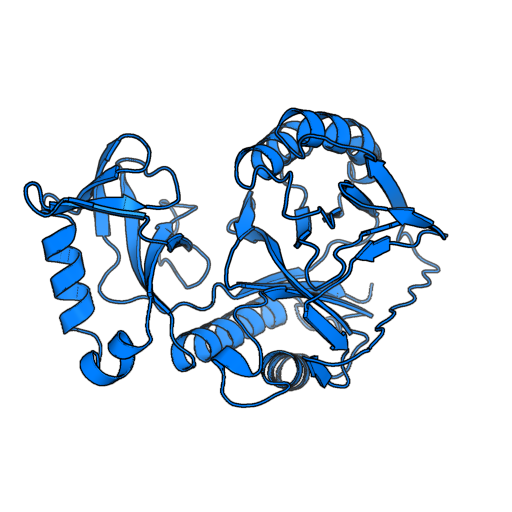14.341 3.643 1.00 95.94 90 ASP A CA 1
ATOM 616 C C . ASP A 1 90 ? 12.505 14.725 2.562 1.00 95.94 90 ASP A C 1
ATOM 618 O O . ASP A 1 90 ? 12.691 15.909 2.287 1.00 95.94 90 ASP A O 1
ATOM 622 N N . GLY A 1 91 ? 13.137 13.742 1.904 1.00 95.56 91 GLY A N 1
ATOM 623 C CA . GLY A 1 91 ? 14.138 13.984 0.856 1.00 95.56 91 GLY A CA 1
ATOM 624 C C . GLY A 1 91 ? 13.602 14.072 -0.582 1.00 95.56 91 GLY A C 1
ATOM 625 O O . GLY A 1 91 ? 14.193 14.764 -1.407 1.00 95.56 91 GLY A O 1
ATOM 626 N N . LEU A 1 92 ? 12.491 13.397 -0.907 1.00 95.44 92 LEU A N 1
ATOM 627 C CA . LEU A 1 92 ? 11.925 13.334 -2.270 1.00 95.44 92 LEU A CA 1
ATOM 628 C C . LEU A 1 92 ? 10.605 14.103 -2.434 1.00 95.44 92 LEU A C 1
ATOM 630 O O . LEU A 1 92 ? 10.087 14.221 -3.547 1.00 95.44 92 LEU A O 1
ATOM 634 N N . GLY A 1 93 ? 10.016 14.598 -1.346 1.00 92.69 93 GLY A N 1
ATOM 635 C CA . GLY A 1 93 ? 8.704 15.233 -1.367 1.00 92.69 93 GLY A CA 1
ATOM 636 C C . GLY A 1 93 ? 7.594 14.263 -1.814 1.00 92.69 93 GLY A C 1
ATOM 637 O O . GLY A 1 93 ? 7.501 13.148 -1.295 1.00 92.69 93 GLY A O 1
ATOM 638 N N . PRO A 1 94 ? 6.712 14.656 -2.756 1.00 90.88 94 PRO A N 1
ATOM 639 C CA . PRO A 1 94 ? 5.525 13.881 -3.125 1.00 90.88 94 PRO A CA 1
ATOM 640 C C . PRO A 1 94 ? 5.797 12.754 -4.136 1.00 90.88 94 PRO A C 1
ATOM 642 O O . PRO A 1 94 ? 4.847 12.194 -4.688 1.00 90.88 94 PRO A O 1
ATOM 645 N N . VAL A 1 95 ? 7.061 12.440 -4.442 1.00 95.88 95 VAL A N 1
ATOM 646 C CA . VAL A 1 95 ? 7.392 11.353 -5.374 1.00 95.88 95 VAL A CA 1
ATOM 647 C C . VAL A 1 95 ? 6.829 10.028 -4.835 1.00 95.88 95 VAL A C 1
ATOM 649 O O . VAL A 1 95 ? 7.132 9.660 -3.698 1.00 95.88 95 VAL A O 1
ATOM 652 N N . PRO A 1 96 ? 6.024 9.288 -5.623 1.00 97.06 96 PRO A N 1
ATOM 653 C CA . PRO A 1 96 ? 5.529 7.977 -5.228 1.00 97.06 96 PRO A CA 1
ATOM 654 C C . PRO A 1 96 ? 6.673 7.002 -4.955 1.00 97.06 96 PRO A C 1
ATOM 656 O O . PRO A 1 96 ? 7.521 6.777 -5.822 1.00 97.06 96 PRO A O 1
ATOM 659 N N . VAL A 1 97 ? 6.654 6.388 -3.776 1.00 98.00 97 VAL A N 1
ATOM 660 C CA . VAL A 1 97 ? 7.494 5.240 -3.432 1.00 98.00 97 VAL A CA 1
ATOM 661 C C . VAL A 1 97 ? 6.635 3.989 -3.540 1.00 98.00 97 VAL A C 1
ATOM 663 O O . VAL A 1 97 ? 5.587 3.892 -2.902 1.00 98.00 97 VAL A O 1
ATOM 666 N N . LEU A 1 98 ? 7.072 3.059 -4.379 1.00 98.25 98 LEU A N 1
ATOM 667 C CA . LEU A 1 98 ? 6.389 1.817 -4.713 1.00 98.25 98 LEU A CA 1
ATOM 668 C C . LEU A 1 98 ? 7.272 0.644 -4.316 1.00 98.25 98 LEU A C 1
ATOM 670 O O . LEU A 1 98 ? 8.491 0.744 -4.415 1.00 98.25 98 LEU A O 1
ATOM 674 N N . GLY A 1 99 ? 6.694 -0.476 -3.901 1.00 97.75 99 GLY A N 1
ATOM 675 C CA . GLY A 1 99 ? 7.518 -1.627 -3.566 1.00 97.75 99 GLY A CA 1
ATOM 676 C C . GLY A 1 99 ? 6.801 -2.756 -2.863 1.00 97.75 99 GLY A C 1
ATOM 677 O O . GLY A 1 99 ? 5.665 -2.612 -2.411 1.00 97.75 99 GLY A O 1
ATOM 678 N N . GLY A 1 100 ? 7.526 -3.859 -2.736 1.00 97.56 100 GLY A N 1
ATOM 679 C CA . GLY A 1 100 ? 7.169 -5.007 -1.920 1.00 97.56 100 GLY A CA 1
ATOM 680 C C . GLY A 1 100 ? 8.378 -5.444 -1.105 1.00 97.56 100 GLY A C 1
ATOM 681 O O . GLY A 1 100 ? 9.509 -5.361 -1.581 1.00 97.56 100 GLY A O 1
ATOM 682 N N . VAL A 1 101 ? 8.144 -5.891 0.121 1.00 97.44 101 VAL A N 1
ATOM 683 C CA . VAL A 1 101 ? 9.188 -6.444 0.986 1.00 97.44 101 VAL A CA 1
ATOM 684 C C . VAL A 1 101 ? 9.454 -7.891 0.599 1.00 97.44 101 VAL A C 1
ATOM 686 O O . VAL A 1 101 ? 8.504 -8.675 0.487 1.00 97.44 101 VAL A O 1
ATOM 689 N N . ALA A 1 102 ? 10.727 -8.249 0.439 1.00 96.12 102 ALA A N 1
ATOM 690 C CA . ALA A 1 102 ? 11.152 -9.606 0.129 1.00 96.12 102 ALA A CA 1
ATOM 691 C C . ALA A 1 102 ? 10.584 -10.624 1.137 1.00 96.12 102 ALA A C 1
ATOM 693 O O . ALA A 1 102 ? 10.413 -10.353 2.332 1.00 96.12 102 ALA A O 1
ATOM 694 N N . ALA A 1 103 ? 10.246 -11.810 0.638 1.00 94.81 103 ALA A N 1
ATOM 695 C CA . ALA A 1 103 ? 9.647 -12.876 1.433 1.00 94.81 103 ALA A CA 1
ATOM 696 C C . ALA A 1 103 ? 10.016 -14.263 0.891 1.00 94.81 103 ALA A C 1
ATOM 698 O O . ALA A 1 103 ? 10.680 -14.389 -0.137 1.00 94.81 103 ALA A O 1
ATOM 699 N N . GLY A 1 104 ? 9.560 -15.311 1.577 1.00 91.12 104 GLY A N 1
ATOM 700 C CA . GLY A 1 104 ? 9.845 -16.702 1.222 1.00 91.12 104 GLY A CA 1
ATOM 701 C C . GLY A 1 104 ? 11.002 -17.298 2.022 1.00 91.12 104 GLY A C 1
ATOM 702 O O . GLY A 1 104 ? 11.415 -16.764 3.048 1.00 91.12 104 GLY A O 1
ATOM 703 N N . SER A 1 105 ? 11.483 -18.458 1.585 1.00 90.06 105 SER A N 1
ATOM 704 C CA . SER A 1 105 ? 12.622 -19.145 2.193 1.00 90.06 105 SER A CA 1
ATOM 705 C C . SER A 1 105 ? 13.431 -19.841 1.090 1.00 90.06 105 SER A C 1
ATOM 707 O O . SER A 1 105 ? 12.907 -20.774 0.476 1.00 90.06 105 SER A O 1
ATOM 709 N N . PRO A 1 106 ? 14.671 -19.399 0.800 1.00 90.88 106 PRO A N 1
ATOM 710 C CA . PRO A 1 106 ? 15.370 -18.257 1.408 1.00 90.88 106 PRO A CA 1
ATOM 711 C C . PRO A 1 106 ? 14.761 -16.894 1.019 1.00 90.88 106 PRO A C 1
ATOM 713 O O . PRO A 1 106 ? 14.084 -16.787 -0.002 1.00 90.88 106 PRO A O 1
ATOM 716 N N . VAL A 1 107 ? 15.028 -15.862 1.830 1.00 92.56 107 VAL A N 1
ATOM 717 C CA . VAL A 1 107 ? 14.753 -14.454 1.488 1.00 92.56 107 VAL A CA 1
ATOM 718 C C . VAL A 1 107 ? 15.986 -13.869 0.805 1.00 92.56 107 VAL A C 1
ATOM 720 O O . VAL A 1 107 ? 17.095 -14.048 1.310 1.00 92.56 107 VAL A O 1
ATOM 723 N N . PHE A 1 108 ? 15.804 -13.208 -0.336 1.00 93.81 108 PHE A N 1
ATOM 724 C CA . PHE A 1 108 ? 16.887 -12.536 -1.048 1.00 93.81 108 PHE A CA 1
ATOM 725 C C . PHE A 1 108 ? 16.392 -11.395 -1.938 1.00 93.81 108 PHE A C 1
ATOM 727 O O . PHE A 1 108 ? 15.258 -11.381 -2.422 1.00 93.81 108 PHE A O 1
ATOM 734 N N . GLU A 1 109 ? 17.307 -10.485 -2.238 1.00 94.69 109 GLU A N 1
ATOM 735 C CA . GLU A 1 109 ? 17.144 -9.392 -3.182 1.00 94.69 109 GLU A CA 1
ATOM 736 C C . GLU A 1 109 ? 17.955 -9.663 -4.459 1.00 94.69 109 GLU A C 1
ATOM 738 O O . GLU A 1 109 ? 18.985 -10.336 -4.433 1.00 94.69 109 GLU A O 1
ATOM 743 N N . LEU A 1 110 ? 17.509 -9.124 -5.594 1.00 94.44 110 LEU A N 1
ATOM 744 C CA . LEU A 1 110 ? 18.226 -9.179 -6.868 1.00 94.44 110 LEU A CA 1
ATOM 745 C C . LEU A 1 110 ? 18.570 -7.771 -7.337 1.00 94.44 110 LEU A C 1
ATOM 747 O O . LEU A 1 110 ? 17.697 -6.909 -7.481 1.00 94.44 110 LEU A O 1
ATOM 751 N N . TYR A 1 111 ? 19.844 -7.570 -7.652 1.00 94.38 111 TYR A N 1
ATOM 752 C CA . TYR A 1 111 ? 20.349 -6.339 -8.237 1.00 94.38 111 TYR A CA 1
ATOM 753 C C . TYR A 1 111 ? 21.344 -6.670 -9.344 1.00 94.38 111 TYR A C 1
ATOM 755 O O . TYR A 1 111 ? 22.320 -7.381 -9.127 1.00 94.38 111 TYR A O 1
ATOM 763 N N . ALA A 1 112 ? 21.110 -6.141 -10.546 1.00 90.38 112 ALA A N 1
ATOM 764 C CA . ALA A 1 112 ? 21.907 -6.470 -11.725 1.00 90.38 112 ALA A CA 1
ATOM 765 C C . ALA A 1 112 ? 21.958 -7.993 -11.989 1.00 90.38 112 ALA A C 1
ATOM 767 O O . ALA A 1 112 ? 20.958 -8.568 -12.417 1.00 90.38 112 ALA A O 1
ATOM 768 N N . ALA A 1 113 ? 23.113 -8.628 -11.786 1.00 89.44 113 ALA A N 1
ATOM 769 C CA . ALA A 1 113 ? 23.305 -10.070 -11.949 1.00 89.44 113 ALA A CA 1
ATOM 770 C C . ALA A 1 113 ? 23.540 -10.795 -10.612 1.00 89.44 113 ALA A C 1
ATOM 772 O O . ALA A 1 113 ? 23.759 -12.005 -10.615 1.00 89.44 113 ALA A O 1
ATOM 773 N N . ASP A 1 114 ? 23.476 -10.067 -9.496 1.00 92.62 114 ASP A N 1
ATOM 774 C CA . ASP A 1 114 ? 23.880 -10.544 -8.181 1.00 92.62 114 ASP A CA 1
ATOM 775 C C . ASP A 1 114 ? 22.672 -10.747 -7.261 1.00 92.62 114 ASP A C 1
ATOM 777 O O . ASP A 1 114 ? 21.678 -10.011 -7.304 1.00 92.62 114 ASP A O 1
ATOM 781 N N . VAL A 1 115 ? 22.791 -11.766 -6.412 1.00 93.31 115 VAL A N 1
ATOM 782 C CA . VAL A 1 115 ? 21.889 -12.023 -5.290 1.00 93.31 115 VAL A CA 1
ATOM 783 C C . VAL A 1 115 ? 22.459 -11.315 -4.067 1.00 93.31 115 VAL A C 1
ATOM 785 O O . VAL A 1 115 ? 23.632 -11.498 -3.740 1.00 93.31 115 VAL A O 1
ATOM 788 N N . ALA A 1 116 ? 21.631 -10.536 -3.384 1.00 91.69 116 ALA A N 1
ATOM 789 C CA . ALA A 1 116 ? 21.967 -9.891 -2.123 1.00 91.69 116 ALA A CA 1
ATOM 790 C C . ALA A 1 116 ? 21.031 -10.367 -1.003 1.00 91.69 116 ALA A C 1
ATOM 792 O O . ALA A 1 116 ? 19.970 -10.941 -1.251 1.00 91.69 116 ALA A O 1
ATOM 793 N N . THR A 1 117 ? 21.456 -10.139 0.236 1.00 89.94 117 THR A N 1
ATOM 794 C CA . THR A 1 117 ? 20.654 -10.357 1.447 1.00 89.94 117 THR A CA 1
ATOM 795 C C . THR A 1 117 ? 20.836 -9.159 2.361 1.00 89.94 117 THR A C 1
ATOM 797 O O . THR A 1 117 ? 21.947 -8.618 2.411 1.00 89.94 117 THR A O 1
ATOM 800 N N . ARG A 1 118 ? 19.810 -8.785 3.136 1.00 87.69 118 ARG A N 1
ATOM 801 C CA . ARG A 1 118 ? 19.831 -7.581 3.986 1.00 87.69 118 ARG A CA 1
ATOM 802 C C . ARG A 1 118 ? 20.121 -6.314 3.173 1.00 87.69 118 ARG A C 1
ATOM 804 O O . ARG A 1 118 ? 20.864 -5.430 3.614 1.00 87.69 118 ARG A O 1
ATOM 811 N N . ALA A 1 119 ? 19.584 -6.251 1.957 1.00 91.75 119 ALA A N 1
ATOM 812 C CA . ALA A 1 119 ? 19.798 -5.143 1.044 1.00 91.75 119 ALA A CA 1
ATOM 813 C C . ALA A 1 119 ? 18.517 -4.337 0.795 1.00 91.75 119 ALA A C 1
ATOM 815 O O . ALA A 1 119 ? 17.394 -4.783 1.024 1.00 91.75 119 ALA A O 1
ATOM 816 N N . LEU A 1 120 ? 18.711 -3.121 0.287 1.00 94.44 120 LEU A N 1
ATOM 817 C CA . LEU A 1 120 ? 17.665 -2.276 -0.277 1.00 94.44 120 LEU A CA 1
ATOM 818 C C . LEU A 1 120 ? 18.015 -1.972 -1.741 1.00 94.44 120 LEU A C 1
ATOM 820 O O . LEU A 1 120 ? 18.642 -0.948 -2.036 1.00 94.44 120 LEU A O 1
ATOM 824 N N . PRO A 1 121 ? 17.670 -2.877 -2.671 1.00 95.81 121 PRO A N 1
ATOM 825 C CA . PRO A 1 121 ? 17.670 -2.578 -4.091 1.00 95.81 121 PRO A CA 1
ATOM 826 C C . PRO A 1 121 ? 16.554 -1.565 -4.394 1.00 95.81 121 PRO A C 1
ATOM 828 O O . PRO A 1 121 ? 15.416 -1.679 -3.926 1.00 95.81 121 PRO A O 1
ATOM 831 N N . ALA A 1 122 ? 16.883 -0.563 -5.198 1.00 96.88 122 ALA A N 1
ATOM 832 C CA . ALA A 1 122 ? 15.951 0.470 -5.606 1.00 96.88 122 ALA A CA 1
ATOM 833 C C . ALA A 1 122 ? 16.121 0.838 -7.082 1.00 96.88 122 ALA A C 1
ATOM 835 O O . ALA A 1 122 ? 17.183 0.651 -7.677 1.00 96.88 122 ALA A O 1
ATOM 836 N N . LEU A 1 123 ? 15.069 1.388 -7.676 1.00 96.94 123 LEU A N 1
ATOM 837 C CA . LEU A 1 123 ? 15.061 1.869 -9.049 1.00 96.94 123 LEU A CA 1
ATOM 838 C C . LEU A 1 123 ? 14.300 3.190 -9.111 1.00 96.94 123 LEU A C 1
ATOM 840 O O . LEU A 1 123 ? 13.079 3.215 -8.955 1.00 96.94 123 LEU A O 1
ATOM 844 N N . ALA A 1 124 ? 15.012 4.289 -9.350 1.00 96.94 124 ALA A N 1
ATOM 845 C CA . ALA A 1 124 ? 14.359 5.536 -9.729 1.00 96.94 124 ALA A CA 1
ATOM 846 C C . ALA A 1 124 ? 13.923 5.434 -11.189 1.00 96.94 124 ALA A C 1
ATOM 848 O O . ALA A 1 124 ? 14.743 5.175 -12.072 1.00 96.94 124 ALA A O 1
ATOM 849 N N . VAL A 1 125 ? 12.633 5.635 -11.428 1.00 95.38 125 VAL A N 1
ATOM 850 C CA . VAL A 1 125 ? 12.028 5.621 -12.758 1.00 95.38 125 VAL A CA 1
ATOM 851 C C . VAL A 1 125 ? 11.542 7.025 -13.069 1.00 95.38 125 VAL A C 1
ATOM 853 O O . VAL A 1 125 ? 10.750 7.572 -12.306 1.00 95.38 125 VAL A O 1
ATOM 856 N N . SER A 1 126 ? 11.985 7.593 -14.186 1.00 94.06 126 SER A N 1
ATOM 857 C CA . SER A 1 126 ? 11.543 8.902 -14.680 1.00 94.06 126 SER A CA 1
ATOM 858 C C . SER A 1 126 ? 11.119 8.839 -16.141 1.00 94.06 126 SER A C 1
ATOM 860 O O . SER A 1 126 ? 11.241 7.803 -16.793 1.00 94.06 126 SER A O 1
ATOM 862 N N . GLY A 1 127 ? 10.495 9.913 -16.631 1.00 89.94 127 GLY A N 1
ATOM 863 C CA . GLY A 1 127 ? 9.878 9.943 -17.962 1.00 89.94 127 GLY A CA 1
ATOM 864 C C . GLY A 1 127 ? 8.549 9.184 -18.069 1.00 89.94 127 GLY A C 1
ATOM 865 O O . GLY A 1 127 ? 7.898 9.246 -19.106 1.00 89.94 127 GLY A O 1
ATOM 866 N N . ALA A 1 128 ? 8.100 8.524 -16.996 1.00 88.06 128 ALA A N 1
ATOM 867 C CA . ALA A 1 128 ? 6.760 7.959 -16.881 1.00 88.06 128 ALA A CA 1
ATOM 868 C C . ALA A 1 128 ? 6.229 8.110 -15.451 1.00 88.06 128 ALA A C 1
ATOM 870 O O . ALA A 1 128 ? 6.924 7.811 -14.480 1.00 88.06 128 ALA A O 1
ATOM 871 N N . ARG A 1 129 ? 4.979 8.566 -15.317 1.00 90.62 129 ARG A N 1
ATOM 872 C CA . ARG A 1 129 ? 4.291 8.673 -14.023 1.00 90.62 129 ARG A CA 1
ATOM 873 C C . ARG A 1 129 ? 3.314 7.508 -13.870 1.00 90.62 129 ARG A C 1
ATOM 875 O O . ARG A 1 129 ? 2.418 7.386 -14.711 1.00 90.62 129 ARG A O 1
ATOM 882 N N . PRO A 1 130 ? 3.450 6.672 -12.828 1.00 95.31 130 PRO A N 1
ATOM 883 C CA . PRO A 1 130 ? 2.546 5.552 -12.643 1.00 95.31 130 PRO A CA 1
ATOM 884 C C . PRO A 1 130 ? 1.169 6.018 -12.160 1.00 95.31 130 PRO A C 1
ATOM 886 O O . PRO A 1 130 ? 1.048 6.958 -11.371 1.00 95.31 130 PRO A O 1
ATOM 889 N N . VAL A 1 131 ? 0.127 5.307 -12.584 1.00 97.06 131 VAL A N 1
ATOM 890 C CA . VAL A 1 131 ? -1.166 5.292 -11.895 1.00 97.06 131 VAL A CA 1
ATOM 891 C C . VAL A 1 131 ? -1.083 4.232 -10.804 1.00 97.06 131 VAL A C 1
ATOM 893 O O . VAL A 1 131 ? -0.813 3.068 -11.093 1.00 97.06 131 VAL A O 1
ATOM 896 N N . VAL A 1 132 ? -1.295 4.636 -9.553 1.00 97.69 132 VAL A N 1
ATOM 897 C CA . VAL A 1 132 ? -1.109 3.769 -8.384 1.00 97.69 132 VAL A CA 1
ATOM 898 C C . VAL A 1 132 ? -2.445 3.517 -7.703 1.00 97.69 132 VAL A C 1
ATOM 900 O O . VAL A 1 132 ? -3.200 4.452 -7.439 1.00 97.69 132 VAL A O 1
ATOM 903 N N . GLY A 1 133 ? -2.720 2.256 -7.393 1.00 97.25 133 GLY A N 1
ATOM 904 C CA . GLY A 1 133 ? -3.859 1.833 -6.597 1.00 97.25 133 GLY A CA 1
ATOM 905 C C . GLY A 1 133 ? -3.423 0.970 -5.421 1.00 97.25 133 GLY A C 1
ATOM 906 O O . GLY A 1 133 ? -2.567 0.100 -5.564 1.00 97.25 133 GLY A O 1
ATOM 907 N N . VAL A 1 134 ? -4.030 1.204 -4.258 1.00 97.88 134 VAL A N 1
ATOM 908 C CA . VAL A 1 134 ? -3.778 0.440 -3.030 1.00 97.88 134 VAL A CA 1
ATOM 909 C C . VAL A 1 134 ? -5.090 -0.174 -2.563 1.00 97.88 134 VAL A C 1
ATOM 911 O O . VAL A 1 134 ? -6.024 0.548 -2.211 1.00 97.88 134 VAL A O 1
ATOM 914 N N . ALA A 1 135 ? -5.166 -1.503 -2.590 1.00 97.31 135 ALA A N 1
ATOM 915 C CA . ALA A 1 135 ? -6.252 -2.264 -1.986 1.00 97.31 135 ALA A CA 1
ATOM 916 C C . ALA A 1 135 ? -5.829 -2.651 -0.565 1.00 97.31 135 ALA A C 1
ATOM 918 O O . ALA A 1 135 ? -5.032 -3.571 -0.391 1.00 97.31 135 ALA A O 1
ATOM 919 N N . GLN A 1 136 ? -6.344 -1.949 0.444 1.00 95.81 136 GLN A N 1
ATOM 920 C CA . GLN A 1 136 ? -6.032 -2.161 1.858 1.00 95.81 136 GLN A CA 1
ATOM 921 C C . GLN A 1 136 ? -6.712 -3.386 2.496 1.00 95.81 136 GLN A C 1
ATOM 923 O O . GLN A 1 136 ? -6.472 -3.698 3.662 1.00 95.81 136 GLN A O 1
ATOM 928 N N . GLY A 1 137 ? -7.551 -4.097 1.743 1.00 93.25 137 GLY A N 1
ATOM 929 C CA . GLY A 1 137 ? -8.127 -5.381 2.133 1.00 93.25 137 GLY A CA 1
ATOM 930 C C . GLY A 1 137 ? -9.240 -5.281 3.179 1.00 93.25 137 GLY A C 1
ATOM 931 O O . GLY A 1 137 ? -9.554 -6.280 3.822 1.00 93.25 137 GLY A O 1
ATOM 932 N N . CYS A 1 138 ? -9.803 -4.090 3.390 1.00 93.62 138 CYS A N 1
ATOM 933 C CA . CYS A 1 138 ? -10.704 -3.809 4.503 1.00 93.62 138 CYS A CA 1
ATOM 934 C C . CYS A 1 138 ? -11.980 -3.087 4.055 1.00 93.62 138 CYS A C 1
ATOM 936 O O . CYS A 1 138 ? -11.984 -2.359 3.067 1.00 93.62 138 CYS A O 1
ATOM 938 N N . GLN A 1 139 ? -13.053 -3.248 4.828 1.00 92.00 139 GLN A N 1
ATOM 939 C CA . GLN A 1 139 ? -14.336 -2.572 4.620 1.00 92.00 139 GLN A CA 1
ATOM 940 C C . GLN A 1 139 ? -14.682 -1.688 5.810 1.00 92.00 139 GLN A C 1
ATOM 942 O O . GLN A 1 139 ? -14.526 -2.159 6.938 1.00 92.00 139 GLN A O 1
ATOM 947 N N . PRO A 1 140 ? -15.170 -0.456 5.588 1.00 92.88 140 PRO A N 1
ATOM 948 C CA . PRO A 1 140 ? -15.620 0.399 6.676 1.00 92.88 140 PRO A CA 1
ATOM 949 C C . PRO A 1 140 ? -16.840 -0.204 7.382 1.00 92.88 140 PRO A C 1
ATOM 951 O O . PRO A 1 140 ? -17.707 -0.807 6.747 1.00 92.88 140 PRO A O 1
ATOM 954 N N . ILE A 1 141 ? -16.904 -0.017 8.698 1.00 91.81 141 ILE A N 1
ATOM 955 C CA . ILE A 1 141 ? -18.027 -0.390 9.559 1.00 91.81 141 ILE A CA 1
ATOM 956 C C . ILE A 1 141 ? -18.389 0.777 10.479 1.00 91.81 141 ILE A C 1
ATOM 958 O O . ILE A 1 141 ? -17.516 1.478 10.997 1.00 91.81 141 ILE A O 1
ATOM 962 N N . GLY A 1 142 ? -19.689 0.969 10.697 1.00 90.50 142 GLY A N 1
ATOM 963 C CA . GLY A 1 142 ? -20.199 2.147 11.394 1.00 90.50 142 GLY A CA 1
ATOM 964 C C . GLY A 1 142 ? -19.907 3.456 10.652 1.00 90.50 142 GLY A C 1
ATOM 965 O O . GLY A 1 142 ? -19.480 3.465 9.495 1.00 90.50 142 GLY A O 1
ATOM 966 N N . GLU A 1 143 ? -20.141 4.570 11.338 1.00 91.31 143 GLU A N 1
ATOM 967 C CA . GLU A 1 143 ? -19.971 5.914 10.782 1.00 91.31 143 GLU A CA 1
ATOM 968 C C . GLU A 1 143 ? -18.522 6.421 10.912 1.00 91.31 143 GLU A C 1
ATOM 970 O O . GLU A 1 143 ? -17.765 5.951 11.769 1.00 91.31 143 GLU A O 1
ATOM 975 N N . PRO A 1 144 ? -18.105 7.395 10.086 1.00 93.88 144 PRO A N 1
ATOM 976 C CA . PRO A 1 144 ? -16.904 8.171 10.353 1.00 93.88 144 PRO A CA 1
ATOM 977 C C . PRO A 1 144 ? -17.133 9.119 11.539 1.00 93.88 144 PRO A C 1
ATOM 979 O O . PRO A 1 144 ? -18.105 9.872 11.583 1.00 93.88 144 PRO A O 1
ATOM 982 N N . TYR A 1 145 ? -16.202 9.128 12.489 1.00 94.88 145 TYR A N 1
ATOM 983 C CA . TYR A 1 145 ? -16.260 9.968 13.683 1.00 94.88 145 TYR A CA 1
ATOM 984 C C . TYR A 1 145 ? -15.000 10.812 13.844 1.00 94.88 145 TYR A C 1
ATOM 986 O O . TYR A 1 145 ? -13.935 10.466 13.347 1.00 94.88 145 TYR A O 1
ATOM 994 N N . VAL A 1 146 ? -15.090 11.898 14.608 1.00 95.69 146 VAL A N 1
ATOM 995 C CA . VAL A 1 146 ? -13.928 12.733 14.934 1.00 95.69 146 VAL A CA 1
ATOM 996 C C . VAL A 1 146 ? -13.248 12.219 16.201 1.00 95.69 146 VAL A C 1
ATOM 998 O O . VAL A 1 146 ? -13.899 12.014 17.229 1.00 95.69 146 VAL A O 1
ATOM 1001 N N . VAL A 1 147 ? -11.926 12.060 16.158 1.00 97.56 147 VAL A N 1
ATOM 1002 C CA . VAL A 1 147 ? -11.102 11.853 17.354 1.00 97.56 147 VAL A CA 1
ATOM 1003 C C . VAL A 1 147 ? -11.124 13.135 18.185 1.00 97.56 147 VAL A C 1
ATOM 1005 O O . VAL A 1 147 ? -10.610 14.168 17.763 1.00 97.56 147 VAL A O 1
ATOM 1008 N N . THR A 1 148 ? -11.704 13.080 19.382 1.00 97.75 148 THR A N 1
ATOM 1009 C CA . THR A 1 148 ? -11.806 14.232 20.299 1.00 97.75 148 THR A CA 1
ATOM 1010 C C . THR A 1 148 ? -10.793 14.174 21.440 1.00 97.75 148 THR A C 1
ATOM 1012 O O . THR A 1 148 ? -10.668 15.130 22.195 1.00 97.75 148 THR A O 1
ATOM 1015 N N . GLY A 1 149 ? -10.062 13.067 21.574 1.00 97.31 149 GLY A N 1
ATOM 1016 C CA . GLY A 1 149 ? -8.962 12.929 22.521 1.00 97.31 149 GLY A CA 1
ATOM 1017 C C . GLY A 1 149 ? -8.011 11.826 22.080 1.00 97.31 149 GLY A C 1
ATOM 1018 O O . GLY A 1 149 ? -8.442 10.701 21.821 1.00 97.31 149 GLY A O 1
ATOM 1019 N N . GLY A 1 150 ? -6.721 12.135 22.003 1.00 95.69 150 GLY A N 1
ATOM 1020 C CA . GLY A 1 150 ? -5.697 11.181 21.600 1.00 95.69 150 GLY A CA 1
ATOM 1021 C C . GLY A 1 150 ? -4.294 11.690 21.895 1.00 95.69 150 GLY A C 1
ATOM 1022 O O . GLY A 1 150 ? -4.075 12.894 22.008 1.00 95.69 150 GLY A O 1
ATOM 1023 N N . GLU A 1 151 ? -3.367 10.753 22.046 1.00 95.94 151 GLU A N 1
ATOM 1024 C CA . GLU A 1 151 ? -1.968 11.003 22.378 1.00 95.94 151 GLU A CA 1
ATOM 1025 C C . GLU A 1 151 ? -1.107 9.926 21.717 1.00 95.94 151 GLU A C 1
ATOM 1027 O O . GLU A 1 151 ? -1.335 8.732 21.924 1.00 95.94 151 GLU A O 1
ATOM 1032 N N . GLY A 1 152 ? -0.141 10.337 20.892 1.00 95.12 152 GLY A N 1
ATOM 1033 C CA . GLY A 1 152 ? 0.645 9.401 20.092 1.00 95.12 152 GLY A CA 1
ATOM 1034 C C . GLY A 1 152 ? -0.266 8.527 19.230 1.00 95.12 152 GLY A C 1
ATOM 1035 O O . GLY A 1 152 ? -0.984 9.030 18.371 1.00 95.12 152 GLY A O 1
ATOM 1036 N N . ASN A 1 153 ? -0.253 7.221 19.474 1.00 96.25 153 ASN A N 1
ATOM 1037 C CA . ASN A 1 153 ? -1.074 6.238 18.772 1.00 96.25 153 ASN A CA 1
ATOM 1038 C C . ASN A 1 153 ? -2.292 5.747 19.583 1.00 96.25 153 ASN A C 1
ATOM 1040 O O . ASN A 1 153 ? -2.968 4.800 19.179 1.00 96.25 153 ASN A O 1
ATOM 1044 N N . VAL A 1 154 ? -2.573 6.370 20.731 1.00 98.00 154 VAL A N 1
ATOM 1045 C CA . VAL A 1 154 ? -3.678 6.005 21.621 1.00 98.00 154 VAL A CA 1
ATOM 1046 C C . VAL A 1 154 ? -4.849 6.961 21.418 1.00 98.00 154 VAL A C 1
ATOM 1048 O O . VAL A 1 154 ? -4.754 8.162 21.668 1.00 98.00 154 VAL A O 1
ATOM 1051 N N . VAL A 1 155 ? -5.991 6.413 21.012 1.00 98.31 155 VAL A N 1
ATOM 1052 C CA . VAL A 1 155 ? -7.277 7.107 20.954 1.00 98.31 155 VAL A CA 1
ATOM 1053 C C . VAL A 1 155 ? -7.944 6.988 22.321 1.00 98.31 155 VAL A C 1
ATOM 1055 O O . VAL A 1 155 ? -8.242 5.882 22.776 1.00 98.31 155 VAL A O 1
ATOM 1058 N N . ARG A 1 156 ? -8.194 8.125 22.977 1.00 98.12 156 ARG A N 1
ATOM 1059 C CA . ARG A 1 156 ? -8.832 8.204 24.304 1.00 98.12 156 ARG A CA 1
ATOM 1060 C C . ARG A 1 156 ? -10.301 8.615 24.235 1.00 98.12 156 ARG A C 1
ATOM 1062 O O . ARG A 1 156 ? -11.071 8.229 25.107 1.00 98.12 156 ARG A O 1
ATOM 1069 N N . ALA A 1 157 ? -10.697 9.369 23.209 1.00 98.12 157 ALA A N 1
ATOM 1070 C CA . ALA A 1 157 ? -12.086 9.761 22.991 1.00 98.12 157 ALA A CA 1
ATOM 1071 C C . ALA A 1 157 ? -12.411 9.919 21.499 1.00 98.12 157 ALA A C 1
ATOM 1073 O O . ALA A 1 157 ? -11.631 10.498 20.738 1.00 98.12 157 ALA A O 1
ATOM 1074 N N . ILE A 1 158 ? -13.591 9.442 21.102 1.00 97.88 158 ILE A N 1
ATOM 1075 C CA . ILE A 1 158 ? -14.165 9.614 19.764 1.00 97.88 158 ILE A CA 1
ATOM 1076 C C . ILE A 1 158 ? -15.541 10.258 19.936 1.00 97.88 158 ILE A C 1
ATOM 1078 O O . ILE A 1 158 ? -16.383 9.709 20.642 1.00 97.88 158 ILE A O 1
ATOM 1082 N N . ALA A 1 159 ? -15.761 11.423 19.324 1.00 95.31 159 ALA A N 1
ATOM 1083 C CA . ALA A 1 159 ? -16.996 12.201 19.457 1.00 95.31 159 ALA A CA 1
ATOM 1084 C C . ALA A 1 159 ? -17.439 12.394 20.929 1.00 95.31 159 ALA A C 1
ATOM 1086 O O . ALA A 1 159 ? -18.618 12.297 21.256 1.00 95.31 159 ALA A O 1
ATOM 1087 N N . GLY A 1 160 ? -16.479 12.609 21.837 1.00 95.56 160 GLY A N 1
ATOM 1088 C CA . GLY A 1 160 ? -16.718 12.757 23.279 1.00 95.56 160 GLY A CA 1
ATOM 1089 C C . GLY A 1 160 ? -17.026 11.456 24.035 1.00 95.56 160 GLY A C 1
ATOM 1090 O O . GLY A 1 160 ? -17.304 11.503 25.229 1.00 95.56 160 GLY A O 1
ATOM 1091 N N . ARG A 1 161 ? -16.971 10.295 23.371 1.00 97.75 161 ARG A N 1
ATOM 1092 C CA . ARG A 1 161 ? -17.328 8.977 23.921 1.00 97.75 161 ARG A CA 1
ATOM 1093 C C . ARG A 1 161 ? -16.111 8.065 24.051 1.00 97.75 161 ARG A C 1
ATOM 1095 O O . ARG A 1 161 ? -15.081 8.288 23.406 1.00 97.75 161 ARG A O 1
ATOM 1102 N N . ARG A 1 162 ? -16.245 6.999 24.852 1.00 97.94 162 ARG A N 1
ATOM 1103 C CA . ARG A 1 162 ? -15.202 5.973 24.994 1.00 97.94 162 ARG A CA 1
ATOM 1104 C C . ARG A 1 162 ? -15.018 5.228 23.663 1.00 97.94 162 ARG A C 1
ATOM 1106 O O . ARG A 1 162 ? -15.990 4.670 23.152 1.00 97.94 162 ARG A O 1
ATOM 1113 N N . PRO A 1 163 ? -13.798 5.157 23.109 1.00 97.75 163 PRO A N 1
ATOM 1114 C CA . PRO A 1 163 ? -13.559 4.544 21.802 1.00 97.75 163 PRO A CA 1
ATOM 1115 C C . PRO A 1 163 ? -14.027 3.086 21.702 1.00 97.75 163 PRO A C 1
ATOM 1117 O O . PRO A 1 163 ? -14.605 2.692 20.691 1.00 97.75 163 PRO A O 1
ATOM 1120 N N . LEU A 1 164 ? -13.854 2.296 22.767 1.00 97.06 164 LEU A N 1
ATOM 1121 C CA . LEU A 1 164 ? -14.323 0.909 22.823 1.00 97.06 164 LEU A CA 1
ATOM 1122 C C . LEU A 1 164 ? -15.853 0.773 22.720 1.00 97.06 164 LEU A C 1
ATOM 1124 O O . LEU A 1 164 ? -16.343 -0.227 22.198 1.00 97.06 164 LEU A O 1
ATOM 1128 N N . GLU A 1 165 ? -16.622 1.751 23.201 1.00 96.75 165 GLU A N 1
ATOM 1129 C CA . GLU A 1 165 ? -18.085 1.751 23.059 1.00 96.75 165 GLU A CA 1
ATOM 1130 C C . GLU A 1 165 ? -18.488 1.991 21.605 1.00 96.75 165 GLU A C 1
ATOM 1132 O O . GLU A 1 165 ? -19.271 1.217 21.056 1.00 96.75 165 GLU A O 1
ATOM 1137 N N . VAL A 1 166 ? -17.876 2.990 20.961 1.00 96.94 166 VAL A N 1
ATOM 1138 C CA . VAL A 1 166 ? -18.095 3.294 19.538 1.00 96.94 166 VAL A CA 1
ATOM 1139 C C . VAL A 1 166 ? -17.719 2.095 18.663 1.00 96.94 166 VAL A C 1
ATOM 1141 O O . VAL A 1 166 ? -18.466 1.723 17.760 1.00 96.94 166 VAL A O 1
ATOM 1144 N N . LEU A 1 167 ? -16.603 1.424 18.967 1.00 95.19 167 LEU A N 1
ATOM 1145 C CA . LEU A 1 167 ? -16.197 0.212 18.257 1.00 95.19 167 LEU A CA 1
ATOM 1146 C C . LEU A 1 167 ? -17.228 -0.918 18.403 1.00 95.19 167 LEU A C 1
ATOM 1148 O O . LEU A 1 167 ? -17.570 -1.577 17.423 1.00 95.19 167 LEU A O 1
ATOM 1152 N N . ARG A 1 168 ? -17.733 -1.160 19.619 1.00 93.19 168 ARG A N 1
ATOM 1153 C CA . ARG A 1 168 ? -18.752 -2.196 19.867 1.00 93.19 168 ARG A CA 1
ATOM 1154 C C . ARG A 1 168 ? -20.044 -1.917 19.106 1.00 93.19 168 ARG A C 1
ATOM 1156 O O . ARG A 1 168 ? -20.658 -2.858 18.612 1.00 93.19 168 ARG A O 1
ATOM 1163 N N . GLU A 1 169 ? -20.452 -0.658 19.008 1.00 94.25 169 GLU A N 1
ATOM 1164 C CA . GLU A 1 169 ? -21.609 -0.255 18.203 1.00 94.25 169 GLU A CA 1
ATOM 1165 C C . GLU A 1 169 ? -21.379 -0.504 16.713 1.00 94.25 169 GLU A C 1
ATOM 1167 O O . GLU A 1 169 ? -22.208 -1.154 16.077 1.00 94.25 169 GLU A O 1
ATOM 1172 N N . ALA A 1 170 ? -20.227 -0.083 16.180 1.00 93.12 170 ALA A N 1
ATOM 1173 C CA . ALA A 1 170 ? -19.863 -0.321 14.786 1.00 93.12 170 ALA A CA 1
ATOM 1174 C C . ALA A 1 170 ? -19.851 -1.820 14.444 1.00 93.12 170 ALA A C 1
ATOM 1176 O O . ALA A 1 170 ? -20.356 -2.217 13.398 1.00 93.12 170 ALA A O 1
ATOM 1177 N N . LEU A 1 171 ? -19.338 -2.663 15.347 1.00 90.69 171 LEU A N 1
ATOM 1178 C CA . LEU A 1 171 ? -19.335 -4.116 15.176 1.00 90.69 171 LEU A CA 1
ATOM 1179 C C . LEU A 1 171 ? -20.756 -4.694 15.167 1.00 90.69 171 LEU A C 1
ATOM 1181 O O . LEU A 1 171 ? -21.079 -5.487 14.290 1.00 90.69 171 LEU A O 1
ATOM 1185 N N . ARG A 1 172 ? -21.630 -4.281 16.093 1.00 89.00 172 ARG A N 1
ATOM 1186 C CA . ARG A 1 172 ? -23.027 -4.762 16.149 1.00 89.00 172 ARG A CA 1
ATOM 1187 C C . ARG A 1 172 ? -23.830 -4.442 14.887 1.00 89.00 172 ARG A C 1
ATOM 1189 O O . ARG A 1 172 ? -24.783 -5.155 14.597 1.00 89.00 172 ARG A O 1
ATOM 1196 N N . ALA A 1 173 ? -23.452 -3.397 14.154 1.00 86.25 173 ALA A N 1
ATOM 1197 C CA . ALA A 1 173 ? -24.085 -3.023 12.894 1.00 86.25 173 ALA A CA 1
ATOM 1198 C C . ALA A 1 173 ? -23.645 -3.890 11.697 1.00 86.25 173 ALA A C 1
ATOM 1200 O O . ALA A 1 173 ? -24.242 -3.792 10.627 1.00 86.25 173 ALA A O 1
ATOM 1201 N N . VAL A 1 174 ? -22.615 -4.733 11.844 1.00 85.69 174 VAL A N 1
ATOM 1202 C CA . VAL A 1 174 ? -22.131 -5.599 10.762 1.00 85.69 174 VAL A CA 1
ATOM 1203 C C . VAL A 1 174 ? -23.057 -6.810 10.600 1.00 85.69 174 VAL A C 1
ATOM 1205 O O . VAL A 1 174 ? -23.182 -7.614 11.529 1.00 85.69 174 VAL A O 1
ATOM 1208 N N . PRO A 1 175 ? -23.653 -7.020 9.412 1.00 81.00 175 PRO A N 1
ATOM 1209 C CA . PRO A 1 175 ? -24.435 -8.220 9.141 1.00 81.00 175 PRO A CA 1
ATOM 1210 C C . PRO A 1 175 ? -23.579 -9.483 9.264 1.00 81.00 175 PRO A C 1
ATOM 1212 O O . PRO A 1 175 ? -22.431 -9.513 8.810 1.00 81.00 175 PRO A O 1
ATOM 1215 N N . ASP A 1 176 ? -24.146 -10.533 9.862 1.00 79.06 176 ASP A N 1
ATOM 1216 C CA . ASP A 1 176 ? -23.483 -11.823 10.084 1.00 79.06 176 ASP A CA 1
ATOM 1217 C C . ASP A 1 176 ? -22.132 -11.716 10.822 1.00 79.06 176 ASP A C 1
ATOM 1219 O O . ASP A 1 176 ? -21.231 -12.533 10.604 1.00 79.06 176 ASP A O 1
ATOM 1223 N N . LEU A 1 177 ? -21.981 -10.717 11.706 1.00 75.12 177 LEU A N 1
ATOM 1224 C CA . LEU A 1 177 ? -20.744 -10.451 12.449 1.00 75.12 177 LEU A CA 1
ATOM 1225 C C . LEU A 1 177 ? -20.167 -11.722 13.086 1.00 75.12 177 LEU A C 1
ATOM 1227 O O . LEU A 1 177 ? -18.981 -11.978 12.942 1.00 75.12 177 LEU A O 1
ATOM 1231 N N . GLU A 1 178 ? -20.974 -12.556 13.743 1.00 69.00 178 GLU A N 1
ATOM 1232 C CA . GLU A 1 178 ? -20.488 -13.780 14.403 1.00 69.00 178 GLU A CA 1
ATOM 1233 C C . GLU A 1 178 ? -19.849 -14.784 13.431 1.00 69.00 178 GLU A C 1
ATOM 1235 O O . GLU A 1 178 ? -18.901 -15.488 13.789 1.00 69.00 178 GLU A O 1
ATOM 1240 N N . ARG A 1 179 ? -20.336 -14.843 12.184 1.00 68.25 179 ARG A N 1
ATOM 1241 C CA . ARG A 1 179 ? -19.741 -15.662 11.119 1.00 68.25 179 ARG A CA 1
ATOM 1242 C C . ARG A 1 179 ? -18.440 -15.040 10.615 1.00 68.25 179 ARG A C 1
ATOM 1244 O O . ARG A 1 179 ? -17.498 -15.777 10.346 1.00 68.25 179 ARG A O 1
ATOM 1251 N N . ARG A 1 180 ? -18.389 -13.709 10.514 1.00 70.75 180 ARG A N 1
ATOM 1252 C CA . ARG A 1 180 ? -17.254 -12.949 9.969 1.00 70.75 180 ARG A CA 1
ATOM 1253 C C . ARG A 1 180 ? -16.103 -12.809 10.974 1.00 70.75 180 ARG A C 1
ATOM 1255 O O . ARG A 1 180 ? -14.960 -13.073 10.631 1.00 70.75 180 ARG A O 1
ATOM 1262 N N . VAL A 1 181 ? -16.388 -12.496 12.239 1.00 61.28 181 VAL A N 1
ATOM 1263 C CA . VAL A 1 181 ? -15.407 -12.207 13.308 1.00 61.28 181 VAL A CA 1
ATOM 1264 C C . VAL A 1 181 ? -14.574 -13.408 13.720 1.00 61.28 181 VAL A C 1
ATOM 1266 O O . VAL A 1 181 ? -13.427 -13.221 14.110 1.00 61.28 181 VAL A O 1
ATOM 1269 N N . ARG A 1 182 ? -15.076 -14.641 13.569 1.00 52.56 182 ARG A N 1
ATOM 1270 C CA . ARG A 1 182 ? -14.261 -15.843 13.835 1.00 52.56 182 ARG A CA 1
ATOM 1271 C C . ARG A 1 182 ? -12.974 -15.893 12.995 1.00 52.56 182 ARG A C 1
ATOM 1273 O O . ARG A 1 182 ? -12.060 -16.621 13.361 1.00 52.56 182 ARG A O 1
ATOM 1280 N N . GLN A 1 183 ? -12.910 -15.127 11.902 1.00 55.03 183 GLN A N 1
ATOM 1281 C CA . GLN A 1 183 ? -11.757 -15.021 11.005 1.00 55.03 183 GLN A CA 1
ATOM 1282 C C . GLN A 1 183 ? -11.374 -13.565 10.665 1.00 55.03 183 GLN A C 1
ATOM 1284 O O . GLN A 1 183 ? -10.385 -13.358 9.962 1.00 55.03 183 GLN A O 1
ATOM 1289 N N . ALA A 1 184 ? -12.130 -12.560 11.136 1.00 65.25 184 ALA A N 1
ATOM 1290 C CA . ALA A 1 184 ? -11.939 -11.166 10.743 1.00 65.25 184 ALA A CA 1
ATOM 1291 C C . ALA A 1 184 ? -11.111 -10.363 11.749 1.00 65.25 184 ALA A C 1
ATOM 1293 O O . ALA A 1 184 ? -11.384 -10.360 12.949 1.00 65.25 184 ALA A O 1
ATOM 1294 N N . GLY A 1 185 ? -10.132 -9.619 11.232 1.00 82.25 185 GLY A N 1
ATOM 1295 C CA . GLY A 1 185 ? -9.406 -8.610 12.003 1.00 82.25 185 GLY A CA 1
ATOM 1296 C C . GLY A 1 185 ? -10.159 -7.277 12.024 1.00 82.25 185 GLY A C 1
ATOM 1297 O O . GLY A 1 185 ? -10.844 -6.936 11.057 1.00 82.25 185 GLY A O 1
ATOM 1298 N N . VAL A 1 186 ? -10.012 -6.516 13.111 1.00 90.44 186 VAL A N 1
ATOM 1299 C CA . VAL A 1 186 ? -10.575 -5.164 13.255 1.00 90.44 186 VAL A CA 1
ATOM 1300 C C . VAL A 1 186 ? -9.472 -4.124 13.101 1.00 90.44 186 VAL A C 1
ATOM 1302 O O . VAL A 1 186 ? -8.392 -4.241 13.683 1.00 90.44 186 VAL A O 1
ATOM 1305 N N . PHE A 1 187 ? -9.771 -3.092 12.324 1.00 95.38 187 PHE A N 1
ATOM 1306 C CA . PHE A 1 187 ? -8.842 -2.055 11.908 1.00 95.38 187 PHE A CA 1
ATOM 1307 C C . PHE A 1 187 ? -9.439 -0.665 12.153 1.00 95.38 187 PHE A C 1
ATOM 1309 O O . PHE A 1 187 ? -10.651 -0.499 12.299 1.00 95.38 187 PHE A O 1
ATOM 1316 N N . ALA A 1 188 ? -8.579 0.348 12.165 1.00 96.62 188 ALA A N 1
ATOM 1317 C CA . ALA A 1 188 ? -8.958 1.752 12.126 1.00 96.62 188 ALA A CA 1
ATOM 1318 C C . ALA A 1 188 ? -8.507 2.364 10.798 1.00 96.62 188 ALA A C 1
ATOM 1320 O O . ALA A 1 188 ? -7.335 2.287 10.437 1.00 96.62 188 ALA A O 1
ATOM 1321 N N . GLY A 1 189 ? -9.440 2.978 10.080 1.00 96.69 189 GLY A N 1
ATOM 1322 C CA . GLY A 1 189 ? -9.161 3.878 8.973 1.00 96.69 189 GLY A CA 1
ATOM 1323 C C . GLY A 1 189 ? -9.009 5.293 9.508 1.00 96.69 189 GLY A C 1
ATOM 1324 O O . GLY A 1 189 ? -9.922 5.809 10.150 1.00 96.69 189 GLY A O 1
ATOM 1325 N N . LEU A 1 190 ? -7.871 5.923 9.234 1.00 96.44 190 LEU A N 1
ATOM 1326 C CA . LEU A 1 190 ? -7.579 7.301 9.619 1.00 96.44 190 LEU A CA 1
ATOM 1327 C C . LEU A 1 190 ? -7.614 8.190 8.377 1.00 96.44 190 LEU A C 1
ATOM 1329 O O . LEU A 1 190 ? -6.830 7.978 7.452 1.00 96.44 190 LEU A O 1
ATOM 1333 N N . ALA A 1 191 ? -8.504 9.182 8.333 1.00 94.94 191 ALA A N 1
ATOM 1334 C CA . ALA A 1 191 ? -8.598 10.075 7.184 1.00 94.94 191 ALA A CA 1
ATOM 1335 C C . ALA A 1 191 ? -7.280 10.838 6.997 1.00 94.94 191 ALA A C 1
ATOM 1337 O O . ALA A 1 191 ? -6.744 11.436 7.940 1.00 94.94 191 ALA A O 1
ATOM 1338 N N . ILE A 1 192 ? -6.753 10.803 5.774 1.00 91.00 192 ILE A N 1
ATOM 1339 C CA . ILE A 1 192 ? -5.481 11.447 5.433 1.00 91.00 192 ILE A CA 1
ATOM 1340 C C . ILE A 1 192 ? -5.689 12.947 5.267 1.00 91.00 192 ILE A C 1
ATOM 1342 O O . ILE A 1 192 ? -4.919 13.738 5.815 1.00 91.00 192 ILE A O 1
ATOM 1346 N N . ASN A 1 193 ? -6.754 13.323 4.555 1.00 86.44 193 ASN A N 1
ATOM 1347 C CA . ASN A 1 193 ? -7.188 14.702 4.401 1.00 86.44 193 ASN A CA 1
ATOM 1348 C C . ASN A 1 193 ? -8.522 14.921 5.141 1.00 86.44 193 ASN A C 1
ATOM 1350 O O . ASN A 1 193 ? -9.576 14.637 4.573 1.00 86.44 193 ASN A O 1
ATOM 1354 N N . PRO A 1 194 ? -8.504 15.445 6.381 1.00 75.69 194 PRO A N 1
ATOM 1355 C CA . PRO A 1 194 ? -9.727 15.697 7.142 1.00 75.69 194 PRO A CA 1
ATOM 1356 C C . PRO A 1 194 ? -10.607 16.803 6.535 1.00 75.69 194 PRO A C 1
ATOM 1358 O O . PRO A 1 194 ? -11.764 16.922 6.917 1.00 75.69 194 PRO A O 1
ATOM 1361 N N . ALA A 1 195 ? -10.088 17.602 5.593 1.00 81.31 195 ALA A N 1
ATOM 1362 C CA . ALA A 1 195 ? -10.860 18.637 4.908 1.00 81.31 195 ALA A CA 1
ATOM 1363 C C . ALA A 1 195 ? -11.665 18.107 3.704 1.00 81.31 195 ALA A C 1
ATOM 1365 O O . ALA A 1 195 ? -12.490 18.842 3.163 1.00 81.31 195 ALA A O 1
ATOM 1366 N N . LYS A 1 196 ? -11.442 16.860 3.256 1.00 82.75 196 LYS A N 1
ATOM 1367 C CA . LYS A 1 196 ? -12.226 16.267 2.161 1.00 82.75 196 LYS A CA 1
ATOM 1368 C C . LYS A 1 196 ? -13.609 15.845 2.673 1.00 82.75 196 LYS A C 1
ATOM 1370 O O . LYS A 1 196 ? -13.715 15.174 3.694 1.00 82.75 196 LYS A O 1
ATOM 1375 N N . SER A 1 197 ? -14.657 16.206 1.930 1.00 82.00 197 SER A N 1
ATOM 1376 C CA . SER A 1 197 ? -16.035 15.764 2.164 1.00 82.00 197 SER A CA 1
ATOM 1377 C C . SER A 1 197 ? -16.783 15.624 0.825 1.00 82.00 197 SER A C 1
ATOM 1379 O O . SER A 1 197 ? -16.727 16.563 0.027 1.00 82.00 197 SER A O 1
ATOM 1381 N N . PRO A 1 198 ? -17.471 14.499 0.549 1.00 83.31 198 PRO A N 1
ATOM 1382 C CA . PRO A 1 198 ? -17.518 13.287 1.367 1.00 83.31 198 PRO A CA 1
ATOM 1383 C C . PRO A 1 198 ? -16.173 12.538 1.373 1.00 83.31 198 PRO A C 1
ATOM 1385 O O . PRO A 1 198 ? -15.375 12.657 0.441 1.00 83.31 198 PRO A O 1
ATOM 1388 N N . LEU A 1 199 ? -15.924 11.776 2.442 1.00 85.88 199 LEU A N 1
ATOM 1389 C CA . LEU A 1 199 ? -14.829 10.806 2.494 1.00 85.88 199 LEU A CA 1
ATOM 1390 C C . LEU A 1 199 ? -15.282 9.494 1.850 1.00 85.88 199 LEU A C 1
ATOM 1392 O O . LEU A 1 199 ? -16.384 9.011 2.103 1.00 85.88 199 LEU A O 1
ATOM 1396 N N . GLU A 1 200 ? -14.407 8.906 1.052 1.00 84.75 200 GLU A N 1
ATOM 1397 C CA . GLU A 1 200 ? -14.626 7.680 0.299 1.00 84.75 200 GLU A CA 1
ATOM 1398 C C . GLU A 1 200 ? -13.545 6.644 0.635 1.00 84.75 200 GLU A C 1
ATOM 1400 O O . GLU A 1 200 ? -12.547 6.911 1.318 1.00 84.75 200 GLU A O 1
ATOM 1405 N N . ARG A 1 201 ? -13.715 5.420 0.120 1.00 77.00 201 ARG A N 1
ATOM 1406 C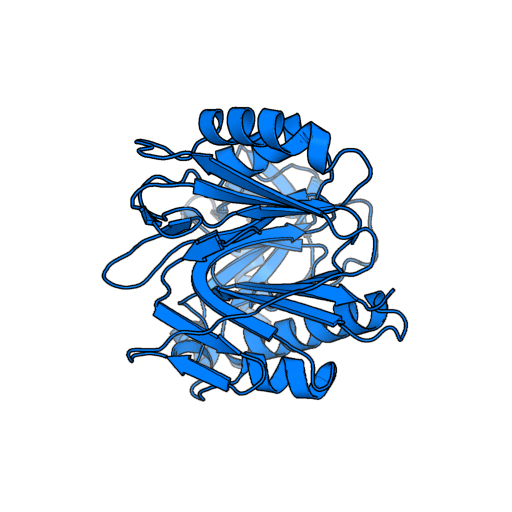 CA . ARG A 1 201 ? -12.682 4.386 0.247 1.00 77.00 201 ARG A CA 1
ATOM 1407 C C . ARG A 1 201 ? -11.376 4.873 -0.372 1.00 77.00 201 ARG A C 1
ATOM 1409 O O . ARG A 1 201 ? -11.352 5.369 -1.494 1.00 77.00 201 ARG A O 1
ATOM 1416 N N . GLY A 1 202 ? -10.298 4.698 0.390 1.00 79.62 202 GLY A N 1
ATOM 1417 C CA . GLY A 1 202 ? -8.930 5.125 0.097 1.00 79.62 202 GLY A CA 1
ATOM 1418 C C . GLY A 1 202 ? -8.612 6.607 0.310 1.00 79.62 202 GLY A C 1
ATOM 1419 O O . GLY A 1 202 ? -7.502 7.017 -0.018 1.00 79.62 202 GLY A O 1
ATOM 1420 N N . ASP A 1 203 ? -9.513 7.378 0.926 1.00 88.75 203 ASP A N 1
ATOM 1421 C CA . ASP A 1 203 ? -9.122 8.596 1.660 1.00 88.75 203 ASP A CA 1
ATOM 1422 C C . ASP A 1 203 ? -8.616 8.289 3.078 1.00 88.75 203 ASP A C 1
ATOM 1424 O O . ASP A 1 203 ? -8.067 9.157 3.764 1.00 88.75 203 ASP A O 1
ATOM 1428 N N . PHE A 1 204 ? -8.821 7.049 3.522 1.00 94.19 204 PHE A N 1
ATOM 1429 C CA . PHE A 1 204 ? -8.405 6.537 4.815 1.00 94.19 204 PHE A CA 1
ATOM 1430 C C . PHE A 1 204 ? -7.124 5.725 4.685 1.00 94.19 204 PHE A C 1
ATOM 1432 O O . PHE A 1 204 ? -7.013 4.874 3.810 1.00 94.19 204 PHE A O 1
ATOM 1439 N N . LEU A 1 205 ? -6.204 5.937 5.621 1.00 95.94 205 LEU A N 1
ATOM 1440 C CA . LEU A 1 205 ? -5.099 5.037 5.896 1.00 95.94 205 LEU A CA 1
ATOM 1441 C C . LEU A 1 205 ? -5.566 3.971 6.890 1.00 95.94 205 LEU A C 1
ATOM 1443 O O . LEU A 1 205 ? -5.804 4.277 8.059 1.00 95.94 205 LEU A O 1
ATOM 1447 N N . VAL A 1 206 ? -5.704 2.726 6.438 1.00 96.38 206 VAL A N 1
ATOM 1448 C CA . VAL A 1 206 ? -6.133 1.608 7.296 1.00 96.38 206 VAL A CA 1
ATOM 1449 C C . VAL A 1 206 ? -4.961 1.002 8.078 1.00 96.38 206 VAL A C 1
ATOM 1451 O O . VAL A 1 206 ? -3.879 0.758 7.530 1.00 96.38 206 VAL A O 1
ATOM 1454 N N . ARG A 1 207 ? -5.169 0.784 9.383 1.00 95.81 207 ARG A N 1
ATOM 1455 C CA . ARG A 1 207 ? -4.166 0.322 10.357 1.00 95.81 207 ARG A CA 1
ATOM 1456 C C . ARG A 1 207 ? -4.759 -0.661 11.361 1.00 95.81 207 ARG A C 1
ATOM 1458 O O . ARG A 1 207 ? -5.929 -0.554 11.721 1.00 95.81 207 ARG A O 1
ATOM 1465 N N . ASN A 1 208 ? -3.943 -1.611 11.821 1.00 93.00 208 ASN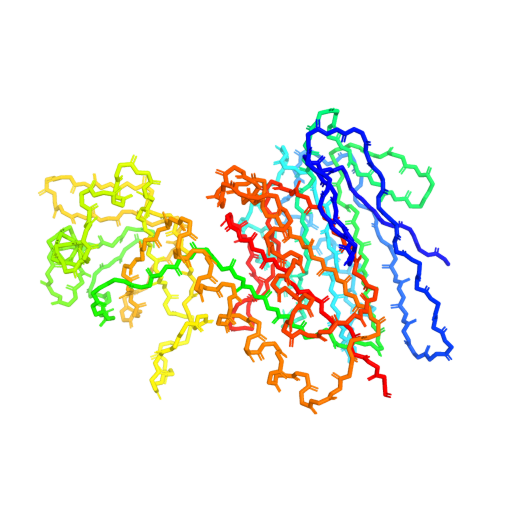 A N 1
ATOM 1466 C CA . ASN A 1 208 ? -4.335 -2.547 12.878 1.00 93.00 208 ASN A CA 1
ATOM 1467 C C . ASN A 1 208 ? -4.692 -1.790 14.163 1.00 93.00 208 ASN A C 1
ATOM 1469 O O . ASN A 1 208 ? -4.049 -0.790 14.499 1.00 93.00 208 ASN A O 1
ATOM 1473 N N . LEU A 1 209 ? -5.653 -2.317 14.922 1.00 93.56 209 LEU A N 1
ATOM 1474 C CA . LEU A 1 209 ? -5.750 -1.994 16.342 1.00 93.56 209 LEU A CA 1
ATOM 1475 C C . LEU A 1 209 ? -4.646 -2.757 17.085 1.00 93.56 209 LEU A C 1
ATOM 1477 O O . LEU A 1 209 ? -4.645 -3.984 17.118 1.00 93.56 209 LEU A O 1
ATOM 1481 N N . ALA A 1 210 ? -3.688 -2.024 17.647 1.00 92.31 210 ALA A N 1
ATOM 1482 C CA . ALA A 1 210 ? -2.540 -2.571 18.364 1.00 92.31 210 ALA A CA 1
ATOM 1483 C C . ALA A 1 210 ? -2.897 -3.030 19.787 1.00 92.31 210 ALA A C 1
ATOM 1485 O O . ALA A 1 210 ? -2.213 -3.877 20.355 1.00 92.31 210 ALA A O 1
ATOM 1486 N N . GLY A 1 211 ? -3.965 -2.486 20.374 1.00 93.12 211 GLY A N 1
ATOM 1487 C CA . GLY A 1 211 ? -4.373 -2.842 21.728 1.00 93.12 211 GLY A CA 1
ATOM 1488 C C . GLY A 1 211 ? -5.668 -2.176 22.171 1.00 93.12 211 GLY A C 1
ATOM 1489 O O . GLY A 1 211 ? -6.135 -1.208 21.570 1.00 93.12 211 GLY A O 1
ATOM 1490 N N . VAL A 1 212 ? -6.244 -2.713 23.244 1.00 95.31 212 VAL A N 1
ATOM 1491 C CA . VAL A 1 212 ? -7.458 -2.201 23.884 1.00 95.31 212 VAL A CA 1
ATOM 1492 C C . VAL A 1 212 ? -7.214 -2.129 25.382 1.00 95.31 212 VAL A C 1
ATOM 1494 O O . VAL A 1 212 ? -6.932 -3.151 26.008 1.00 95.31 212 VAL A O 1
ATOM 1497 N N . ASP A 1 213 ? -7.383 -0.946 25.960 1.00 96.12 213 ASP A N 1
ATOM 1498 C CA . ASP A 1 213 ? -7.463 -0.783 27.406 1.00 96.12 213 ASP A CA 1
ATOM 1499 C C . ASP A 1 213 ? -8.919 -0.998 27.839 1.00 96.12 213 ASP A C 1
ATOM 1501 O O . ASP A 1 213 ? -9.827 -0.255 27.458 1.00 96.12 213 ASP A O 1
ATOM 1505 N N . ARG A 1 214 ? -9.159 -2.060 28.613 1.00 93.19 214 ARG A N 1
ATOM 1506 C CA . ARG A 1 214 ? -10.508 -2.441 29.051 1.00 93.19 214 ARG A CA 1
ATOM 1507 C C . ARG A 1 214 ? -11.038 -1.583 30.196 1.00 93.19 214 ARG A C 1
ATOM 1509 O O . ARG A 1 214 ? -12.255 -1.523 30.352 1.00 93.19 214 ARG A O 1
ATOM 1516 N N . GLU A 1 215 ? -10.164 -0.964 30.981 1.00 94.62 215 GLU A N 1
ATOM 1517 C CA . GLU A 1 215 ? -10.555 -0.135 32.120 1.00 94.62 215 GLU A CA 1
ATOM 1518 C C . GLU A 1 215 ? -11.010 1.240 31.632 1.00 94.62 215 GLU A C 1
ATOM 1520 O O . GLU A 1 215 ? -12.124 1.683 31.924 1.00 94.62 215 GLU A O 1
ATOM 1525 N N . THR A 1 216 ? -10.181 1.887 30.811 1.00 96.12 216 THR A N 1
ATOM 1526 C CA . THR A 1 216 ? -10.467 3.236 30.303 1.00 96.12 216 THR A CA 1
ATOM 1527 C C . THR A 1 216 ? -11.323 3.227 29.034 1.00 96.12 216 THR A C 1
ATOM 1529 O O . THR A 1 216 ? -12.024 4.200 28.747 1.00 96.12 216 THR A O 1
ATOM 1532 N N . GLY A 1 217 ? -11.306 2.128 28.273 1.00 96.69 217 GLY A N 1
ATOM 1533 C CA . GLY A 1 217 ? -11.952 2.024 26.964 1.00 96.69 217 GLY A CA 1
ATOM 1534 C C . GLY A 1 217 ? -11.145 2.651 25.820 1.00 96.69 217 GLY A C 1
ATOM 1535 O O . GLY A 1 217 ? -11.700 2.830 24.732 1.00 96.69 217 GLY A O 1
ATOM 1536 N N . ALA A 1 218 ? -9.876 3.003 26.053 1.00 98.06 218 ALA A N 1
ATOM 1537 C CA . ALA A 1 218 ? -8.974 3.527 25.033 1.00 98.06 218 ALA A CA 1
ATOM 1538 C C . ALA A 1 218 ? -8.550 2.444 24.023 1.00 98.06 218 ALA A C 1
ATOM 1540 O O . ALA A 1 218 ? -8.490 1.252 24.338 1.00 98.06 218 ALA A O 1
ATOM 1541 N N . LEU A 1 219 ? -8.235 2.870 22.798 1.00 98.06 219 LEU A N 1
ATOM 1542 C CA . LEU A 1 219 ? -7.775 1.998 21.714 1.00 98.06 219 LEU A CA 1
ATOM 1543 C C . LEU A 1 219 ? -6.405 2.463 21.225 1.00 98.06 219 LEU A C 1
ATOM 1545 O O . LEU A 1 219 ? -6.233 3.640 20.919 1.00 98.06 219 LEU A O 1
ATOM 1549 N N . ALA A 1 220 ? -5.451 1.546 21.110 1.00 97.38 220 ALA A N 1
ATOM 1550 C CA . ALA A 1 220 ? -4.177 1.807 20.451 1.00 97.38 220 ALA A CA 1
ATOM 1551 C C . ALA A 1 220 ? -4.273 1.414 18.971 1.00 97.38 220 ALA A C 1
ATOM 1553 O O . ALA A 1 220 ? -4.749 0.327 18.641 1.00 97.38 220 ALA A O 1
ATOM 1554 N N . VAL A 1 221 ? -3.806 2.284 18.081 1.00 96.69 221 VAL A N 1
ATOM 1555 C CA . VAL A 1 221 ? -3.755 2.072 16.627 1.00 96.69 221 VAL A CA 1
ATOM 1556 C C . VAL A 1 221 ? -2.293 1.908 16.211 1.00 96.69 221 VAL A C 1
ATOM 1558 O O . VAL A 1 221 ? -1.400 2.472 16.835 1.00 96.69 221 VAL A O 1
ATOM 1561 N N . ALA A 1 222 ? -2.004 1.143 15.163 1.00 94.00 222 ALA A N 1
ATOM 1562 C CA . ALA A 1 222 ? -0.648 1.011 14.613 1.00 94.00 222 ALA A CA 1
ATOM 1563 C C . ALA A 1 222 ? -0.198 2.247 13.793 1.00 94.00 222 ALA A C 1
ATOM 1565 O O . ALA A 1 222 ? 0.451 2.113 12.760 1.00 94.00 222 ALA A O 1
ATOM 1566 N N . GLU A 1 223 ? -0.623 3.444 14.201 1.00 94.06 223 GLU A N 1
ATOM 1567 C CA . GLU A 1 223 ? -0.319 4.733 13.577 1.00 94.06 223 GLU A CA 1
ATOM 1568 C C . GLU A 1 223 ? -0.632 5.865 14.557 1.00 94.06 223 GLU A C 1
ATOM 1570 O O . GLU A 1 223 ? -1.528 5.737 15.397 1.00 94.06 223 GLU A O 1
ATOM 1575 N N . ALA A 1 224 ? 0.091 6.979 14.441 1.00 93.06 224 ALA A N 1
ATOM 1576 C CA . ALA A 1 224 ? -0.187 8.162 15.237 1.00 93.06 224 ALA A CA 1
ATOM 1577 C C . ALA A 1 224 ? -1.542 8.779 14.855 1.00 93.06 224 ALA A C 1
ATOM 1579 O O . ALA A 1 224 ? -1.873 8.949 13.679 1.00 93.06 224 ALA A O 1
ATOM 1580 N N . VAL A 1 225 ? -2.314 9.165 15.865 1.00 95.12 225 VAL A N 1
ATOM 1581 C CA . VAL A 1 225 ? -3.628 9.792 15.714 1.00 95.12 225 VAL A CA 1
ATOM 1582 C C . VAL A 1 225 ? -3.559 11.254 16.130 1.00 95.12 225 VAL A C 1
ATOM 1584 O O . VAL A 1 225 ? -2.802 11.634 17.023 1.00 95.12 225 VAL A O 1
ATOM 1587 N N . ARG A 1 226 ? -4.367 12.101 15.492 1.00 94.31 226 ARG A N 1
ATOM 1588 C CA . ARG A 1 226 ? -4.471 13.523 15.847 1.00 94.31 226 ARG A CA 1
ATOM 1589 C C . ARG A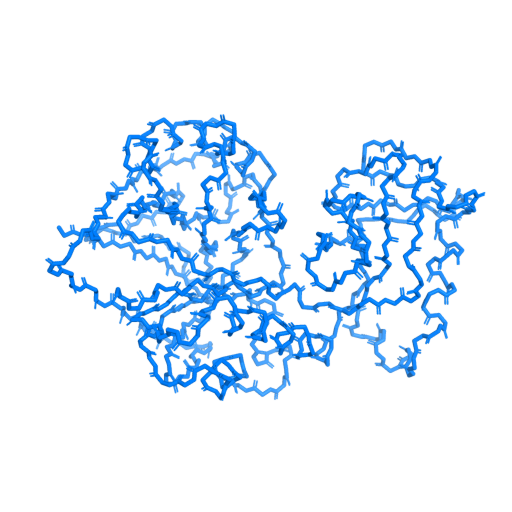 1 226 ? -5.878 13.856 16.317 1.00 94.31 226 ARG A C 1
ATOM 1591 O O . ARG A 1 226 ? -6.856 13.388 15.740 1.00 94.31 226 ARG A O 1
ATOM 1598 N N . ILE A 1 227 ? -5.984 14.713 17.329 1.00 96.06 227 ILE A N 1
ATOM 1599 C CA . ILE A 1 227 ? -7.269 15.319 17.696 1.00 96.06 227 ILE A CA 1
ATOM 1600 C C . ILE A 1 227 ? -7.800 16.103 16.485 1.00 96.06 227 ILE A C 1
ATOM 1602 O O . ILE A 1 227 ? -7.039 16.772 15.789 1.00 96.06 227 ILE A O 1
ATOM 1606 N N . GLY A 1 228 ? -9.097 15.973 16.209 1.00 94.62 228 GLY A N 1
ATOM 1607 C CA . GLY A 1 228 ? -9.749 16.527 15.022 1.00 94.62 228 GLY A CA 1
ATOM 1608 C C . GLY A 1 228 ? -9.658 15.638 13.778 1.00 94.62 228 GLY A C 1
ATOM 1609 O O . GLY A 1 228 ? -10.320 15.923 12.785 1.00 94.62 228 GLY A O 1
ATOM 1610 N N . GLN A 1 229 ? -8.879 14.551 13.806 1.00 95.31 229 GLN A N 1
ATOM 1611 C CA . GLN A 1 229 ? -8.814 13.609 12.690 1.00 95.31 229 GLN A CA 1
ATOM 1612 C C . GLN A 1 229 ? -10.066 12.735 12.638 1.00 95.31 229 GLN A C 1
ATOM 1614 O O . GLN A 1 229 ? -10.544 12.253 13.666 1.00 95.31 229 GLN A O 1
ATOM 1619 N N . THR A 1 230 ? -10.564 12.482 11.430 1.00 96.12 230 THR A N 1
ATOM 1620 C CA . THR A 1 230 ? -11.648 11.522 11.223 1.00 96.12 230 THR A CA 1
ATOM 1621 C C . THR A 1 230 ? -11.118 10.090 11.294 1.00 96.12 230 THR A C 1
ATOM 1623 O O . THR A 1 230 ? -10.142 9.745 10.623 1.00 96.12 230 THR A O 1
ATOM 1626 N N . ILE A 1 231 ? -11.782 9.256 12.088 1.00 96.69 231 ILE A N 1
ATOM 1627 C CA . ILE A 1 231 ? -11.546 7.823 12.248 1.00 96.69 231 ILE A CA 1
ATOM 1628 C C . ILE A 1 231 ? -12.815 7.051 11.882 1.00 96.69 231 ILE A C 1
ATOM 1630 O O . ILE A 1 231 ? -13.920 7.446 12.245 1.00 96.69 231 ILE A O 1
ATOM 1634 N N . GLN A 1 232 ? -12.658 5.926 11.194 1.00 96.06 232 GLN A N 1
ATOM 1635 C CA . GLN A 1 232 ? -13.739 4.978 10.941 1.00 96.06 232 GLN A CA 1
ATOM 1636 C C . GLN A 1 232 ? -13.224 3.559 11.160 1.00 96.06 232 GLN A C 1
ATOM 1638 O O . GLN A 1 232 ? -12.129 3.212 10.711 1.00 96.06 232 GLN A O 1
ATOM 1643 N N . PHE A 1 233 ? -13.987 2.720 11.854 1.00 95.88 233 PHE A N 1
ATOM 1644 C CA . PHE A 1 233 ? -13.583 1.332 12.055 1.00 95.88 233 PHE A CA 1
ATOM 1645 C C . PHE A 1 233 ? -13.746 0.535 10.772 1.00 95.88 233 PHE A C 1
ATOM 1647 O O . PHE A 1 233 ? -14.562 0.861 9.918 1.00 95.88 233 PHE A O 1
ATOM 1654 N N . HIS A 1 234 ? -12.921 -0.488 10.620 1.00 94.50 234 HIS A N 1
ATOM 1655 C CA . HIS A 1 234 ? -12.918 -1.344 9.451 1.00 94.50 234 HIS A CA 1
ATOM 1656 C C . HIS A 1 234 ? -12.792 -2.807 9.869 1.00 94.50 234 HIS A C 1
ATOM 1658 O O . HIS A 1 234 ? -12.236 -3.122 10.923 1.00 94.50 234 HIS A O 1
ATOM 1664 N N . ILE A 1 235 ? -13.280 -3.704 9.021 1.00 92.19 235 ILE A N 1
ATOM 1665 C CA . ILE A 1 235 ? -13.095 -5.148 9.166 1.00 92.19 235 ILE A CA 1
ATOM 1666 C C . ILE A 1 235 ? -12.353 -5.710 7.967 1.00 92.19 235 ILE A C 1
ATOM 1668 O O . ILE A 1 235 ? -12.513 -5.238 6.839 1.00 92.19 235 ILE A O 1
ATOM 1672 N N . ARG A 1 236 ? -11.567 -6.748 8.226 1.00 91.69 236 ARG A N 1
ATOM 1673 C CA . ARG A 1 236 ? -10.843 -7.500 7.211 1.00 91.69 236 ARG A CA 1
ATOM 1674 C C . ARG A 1 236 ? -11.316 -8.939 7.201 1.00 91.69 236 ARG A C 1
ATOM 1676 O O . ARG A 1 236 ? -11.090 -9.658 8.164 1.00 91.69 236 ARG A O 1
ATOM 1683 N N . ASP A 1 237 ? -11.882 -9.360 6.085 1.00 91.06 237 ASP A N 1
ATOM 1684 C CA . ASP A 1 237 ? -12.179 -10.746 5.742 1.00 91.06 237 ASP A CA 1
ATOM 1685 C C . ASP A 1 237 ? -12.059 -10.921 4.217 1.00 91.06 237 ASP A C 1
ATOM 1687 O O . ASP A 1 237 ? -11.751 -9.967 3.494 1.00 91.06 237 ASP A O 1
ATOM 1691 N N . ALA A 1 238 ? -12.279 -12.139 3.718 1.00 92.06 238 ALA A N 1
ATOM 1692 C CA . ALA A 1 238 ? -12.187 -12.426 2.290 1.00 92.06 238 ALA A CA 1
ATOM 1693 C C . ALA A 1 238 ? -13.122 -11.532 1.461 1.00 92.06 238 ALA A C 1
ATOM 1695 O O . ALA A 1 238 ? -12.701 -10.970 0.458 1.00 92.06 238 ALA A O 1
ATOM 1696 N N . GLN A 1 239 ? -14.381 -11.370 1.881 1.00 91.44 239 GLN A N 1
ATOM 1697 C CA . GLN A 1 239 ? -15.355 -10.550 1.159 1.00 91.44 239 GLN A CA 1
ATOM 1698 C C . GLN A 1 239 ? -14.937 -9.076 1.154 1.00 91.44 239 GLN A C 1
ATOM 1700 O O . GLN A 1 239 ? -14.960 -8.426 0.112 1.00 91.44 239 GLN A O 1
ATOM 1705 N N . ALA A 1 240 ? -14.487 -8.578 2.300 1.00 92.44 240 ALA A N 1
ATOM 1706 C CA . ALA A 1 240 ? -14.032 -7.216 2.467 1.00 92.44 240 ALA A CA 1
ATOM 1707 C C . ALA A 1 240 ? -12.842 -6.880 1.563 1.00 92.44 240 ALA A C 1
ATOM 1709 O O . ALA A 1 240 ? -12.821 -5.816 0.940 1.00 92.44 240 ALA A O 1
ATOM 1710 N N . ALA A 1 241 ? -11.890 -7.807 1.451 1.00 94.75 241 ALA A N 1
ATOM 1711 C CA . ALA A 1 241 ? -10.744 -7.661 0.568 1.00 94.75 241 ALA A CA 1
ATOM 1712 C C . ALA A 1 241 ? -11.127 -7.691 -0.919 1.00 94.75 241 ALA A C 1
ATOM 1714 O O . ALA A 1 241 ? -10.559 -6.925 -1.697 1.00 94.75 241 ALA A O 1
ATOM 1715 N N . ARG A 1 242 ? -12.122 -8.506 -1.308 1.00 95.81 242 ARG A N 1
ATOM 1716 C CA . ARG A 1 242 ? -12.664 -8.511 -2.679 1.00 95.81 242 ARG A CA 1
ATOM 1717 C C . ARG A 1 242 ? -13.283 -7.167 -3.036 1.00 95.81 242 ARG A C 1
ATOM 1719 O O . ARG A 1 242 ? -12.920 -6.570 -4.041 1.00 95.81 242 ARG A O 1
ATOM 1726 N N . GLU A 1 243 ? -14.194 -6.680 -2.201 1.00 95.00 243 GLU A N 1
ATOM 1727 C CA . GLU A 1 243 ? -14.905 -5.422 -2.443 1.00 95.00 243 GLU A CA 1
ATOM 1728 C C . GLU A 1 243 ? -13.961 -4.213 -2.469 1.00 95.00 243 GLU A C 1
ATOM 1730 O O . GLU A 1 243 ? -14.162 -3.278 -3.245 1.00 95.00 243 GLU A O 1
ATOM 1735 N N . ASP A 1 244 ? -12.923 -4.221 -1.633 1.00 96.62 244 ASP A N 1
ATOM 1736 C CA . ASP A 1 244 ? -11.903 -3.176 -1.634 1.00 96.62 244 ASP A CA 1
ATOM 1737 C C . ASP A 1 244 ? -11.004 -3.231 -2.881 1.00 96.62 244 ASP A C 1
ATOM 1739 O O . ASP A 1 244 ? -10.714 -2.191 -3.474 1.00 96.62 244 ASP A O 1
ATOM 1743 N N . LEU A 1 245 ? -10.630 -4.432 -3.341 1.00 97.75 245 LEU A N 1
ATOM 1744 C CA . LEU A 1 245 ? -9.903 -4.601 -4.600 1.00 97.75 245 LEU A CA 1
ATOM 1745 C C . LEU A 1 245 ? -10.707 -4.064 -5.790 1.00 97.75 245 LEU A C 1
ATOM 1747 O O . LEU A 1 245 ? -10.173 -3.269 -6.558 1.00 97.75 245 LEU A O 1
ATOM 1751 N N . GLU A 1 246 ? -11.982 -4.434 -5.929 1.00 97.44 246 GLU A N 1
ATOM 1752 C CA . GLU A 1 246 ? -12.830 -3.930 -7.021 1.00 97.44 246 GLU A CA 1
ATOM 1753 C C . GLU A 1 246 ? -12.941 -2.397 -6.988 1.00 97.44 246 GLU A C 1
ATOM 1755 O O . GLU A 1 246 ? -12.733 -1.734 -8.005 1.00 97.44 246 GLU A O 1
ATOM 1760 N N . ALA A 1 247 ? -13.171 -1.811 -5.807 1.00 96.25 247 ALA A N 1
ATOM 1761 C CA . ALA A 1 247 ? -13.242 -0.358 -5.644 1.00 96.25 247 ALA A CA 1
ATOM 1762 C C . ALA A 1 247 ? -11.905 0.345 -5.950 1.00 96.25 247 ALA A C 1
ATOM 1764 O O . ALA A 1 247 ? -11.879 1.474 -6.447 1.00 96.25 247 ALA A O 1
ATOM 1765 N N . MET A 1 248 ? -10.769 -0.290 -5.649 1.00 97.25 248 MET A N 1
ATOM 1766 C CA . MET A 1 248 ? -9.453 0.204 -6.053 1.00 97.25 248 MET A CA 1
ATOM 1767 C C . MET A 1 248 ? -9.288 0.156 -7.578 1.00 97.25 248 MET A C 1
ATOM 1769 O O . MET A 1 248 ? -8.883 1.158 -8.171 1.00 97.25 248 MET A O 1
ATOM 1773 N N . LEU A 1 249 ? -9.656 -0.955 -8.223 1.00 98.19 249 LEU A N 1
ATOM 1774 C CA . LEU A 1 249 ? -9.542 -1.114 -9.675 1.00 98.19 249 LEU A CA 1
ATOM 1775 C C . LEU A 1 249 ? -10.429 -0.122 -10.436 1.00 98.19 249 LEU A C 1
ATOM 1777 O O . LEU A 1 249 ? -10.024 0.373 -11.487 1.00 98.19 249 LEU A O 1
ATOM 1781 N N . ASP A 1 250 ? -11.595 0.225 -9.894 1.00 97.06 250 ASP A N 1
ATOM 1782 C CA . ASP A 1 250 ? -12.476 1.263 -10.437 1.00 97.06 250 ASP A CA 1
ATOM 1783 C C . ASP A 1 250 ? -11.806 2.637 -10.453 1.00 97.06 250 ASP A C 1
ATOM 1785 O O . ASP A 1 250 ? -11.819 3.330 -11.475 1.00 97.06 250 ASP A O 1
ATOM 1789 N N . ARG A 1 251 ? -11.153 3.007 -9.347 1.00 95.62 251 ARG A N 1
ATOM 1790 C CA . ARG A 1 251 ? -10.415 4.272 -9.227 1.00 95.62 251 ARG A CA 1
ATOM 1791 C C . ARG A 1 251 ? -9.196 4.304 -10.142 1.00 95.62 251 ARG A C 1
ATOM 1793 O O . ARG A 1 251 ? -8.972 5.306 -10.818 1.00 95.62 251 ARG A O 1
ATOM 1800 N N . VAL A 1 252 ? -8.452 3.202 -10.228 1.00 97.00 252 VAL A N 1
ATOM 1801 C CA . VAL A 1 252 ? -7.318 3.070 -11.155 1.00 97.00 252 VAL A CA 1
ATOM 1802 C C . VAL A 1 252 ? -7.781 3.185 -12.607 1.00 97.00 252 VAL A C 1
ATOM 1804 O O . VAL A 1 252 ? -7.190 3.934 -13.382 1.00 97.00 252 VAL A O 1
ATOM 1807 N N . LYS A 1 253 ? -8.876 2.511 -12.979 1.00 97.50 253 LYS A N 1
ATOM 1808 C CA . LYS A 1 253 ? -9.456 2.593 -14.325 1.00 97.50 253 LYS A CA 1
ATOM 1809 C C . LYS A 1 253 ? -9.890 4.014 -14.677 1.00 97.50 253 LYS A C 1
ATOM 1811 O O . LYS A 1 253 ? -9.636 4.465 -15.793 1.00 97.50 253 LYS A O 1
ATOM 1816 N N . ALA A 1 254 ? -10.511 4.722 -13.735 1.00 96.56 254 ALA A N 1
ATOM 1817 C CA . ALA A 1 254 ? -10.869 6.125 -13.912 1.00 96.56 254 ALA A CA 1
ATOM 1818 C C . ALA A 1 254 ? -9.619 7.007 -14.098 1.00 96.56 254 ALA A C 1
ATOM 1820 O O . ALA A 1 254 ? -9.575 7.813 -15.024 1.00 96.56 254 ALA A O 1
ATOM 1821 N N . ALA A 1 255 ? -8.573 6.804 -13.290 1.00 95.62 255 ALA A N 1
ATOM 1822 C CA . ALA A 1 255 ? -7.316 7.555 -13.368 1.00 95.62 255 ALA A CA 1
ATOM 1823 C C . ALA A 1 255 ? -6.500 7.283 -14.650 1.00 95.62 255 ALA A C 1
ATOM 1825 O O . ALA A 1 255 ? -5.757 8.149 -15.122 1.00 95.62 255 ALA A O 1
ATOM 1826 N N . LEU A 1 256 ? -6.656 6.106 -15.262 1.00 96.56 256 LEU A N 1
ATOM 1827 C CA . LEU A 1 256 ? -6.104 5.831 -16.591 1.00 96.56 256 LEU A CA 1
ATOM 1828 C C . LEU A 1 256 ? -6.742 6.714 -17.675 1.00 96.56 256 LEU A C 1
ATOM 1830 O O . LEU A 1 256 ? -6.087 6.986 -18.681 1.00 96.56 256 LEU A O 1
ATOM 1834 N N . ALA A 1 257 ? -7.970 7.203 -17.467 1.00 95.56 257 ALA A N 1
ATOM 1835 C CA . ALA A 1 257 ? -8.683 8.087 -18.392 1.00 95.56 257 ALA A CA 1
ATOM 1836 C C . ALA A 1 257 ? -8.732 7.536 -19.835 1.00 95.56 257 ALA A C 1
ATOM 1838 O O . ALA A 1 257 ? -8.542 8.262 -20.805 1.00 95.56 257 ALA A O 1
ATOM 1839 N N . GLY A 1 258 ? -8.944 6.222 -19.970 1.00 93.88 258 GLY A N 1
ATOM 1840 C CA . GLY A 1 258 ? -9.019 5.527 -21.261 1.00 93.88 258 GLY A CA 1
ATOM 1841 C C . GLY A 1 258 ? -7.677 5.064 -21.841 1.00 93.88 258 GLY A C 1
ATOM 1842 O O . GLY A 1 258 ? -7.684 4.275 -22.784 1.00 93.88 258 GLY A O 1
ATOM 1843 N N . ARG A 1 259 ? -6.538 5.479 -21.270 1.00 94.88 259 ARG A N 1
ATOM 1844 C CA . ARG A 1 259 ? -5.213 4.976 -21.672 1.00 94.88 259 ARG A CA 1
ATOM 1845 C C . ARG A 1 259 ? -5.047 3.510 -21.283 1.00 94.88 259 ARG A C 1
ATOM 1847 O O . ARG A 1 259 ? -5.498 3.089 -20.214 1.00 94.88 259 ARG A O 1
ATOM 1854 N N . ARG A 1 260 ? -4.368 2.739 -22.130 1.00 94.25 260 ARG A N 1
ATOM 1855 C CA . ARG A 1 260 ? -4.004 1.352 -21.823 1.00 94.25 260 ARG A CA 1
ATOM 1856 C C . ARG A 1 260 ? -2.719 1.306 -20.994 1.00 94.25 260 ARG A C 1
ATOM 1858 O O . ARG A 1 260 ? -1.834 2.130 -21.221 1.00 94.25 260 ARG A O 1
ATOM 1865 N N . PRO A 1 261 ? -2.590 0.374 -20.036 1.00 96.31 261 PRO A N 1
ATOM 1866 C CA . PRO A 1 261 ? -1.306 0.106 -19.398 1.00 96.31 261 PRO A CA 1
ATOM 1867 C C . PRO A 1 261 ? -0.325 -0.494 -20.414 1.00 96.31 261 PRO A C 1
ATOM 1869 O O . PRO A 1 261 ? -0.639 -1.503 -21.038 1.00 96.31 261 PRO A O 1
ATOM 1872 N N . ALA A 1 262 ? 0.863 0.096 -20.549 1.00 95.56 262 ALA A N 1
ATOM 1873 C CA . ALA A 1 262 ? 1.970 -0.490 -21.303 1.00 95.56 262 ALA A CA 1
ATOM 1874 C C . ALA A 1 262 ? 2.601 -1.658 -20.527 1.00 95.56 262 ALA A C 1
ATOM 1876 O O . ALA A 1 262 ? 2.981 -2.673 -21.105 1.00 95.56 262 ALA A O 1
ATOM 1877 N N . PHE A 1 263 ? 2.703 -1.508 -19.204 1.00 97.19 263 PHE A N 1
ATOM 1878 C CA . PHE A 1 263 ? 3.062 -2.562 -18.260 1.00 97.19 263 PHE A CA 1
ATOM 1879 C C . PHE A 1 263 ? 2.634 -2.170 -16.841 1.00 97.19 263 PHE A C 1
ATOM 1881 O O . PHE A 1 263 ? 2.249 -1.025 -16.578 1.00 97.19 263 PHE A O 1
ATOM 1888 N N . GLY A 1 264 ? 2.750 -3.099 -15.898 1.00 97.62 264 GLY A N 1
ATOM 1889 C CA . GLY A 1 264 ? 2.539 -2.795 -14.492 1.00 97.62 264 GLY A CA 1
ATOM 1890 C C . GLY A 1 264 ? 3.225 -3.756 -13.537 1.00 97.62 264 GLY A C 1
ATOM 1891 O O . GLY A 1 264 ? 3.696 -4.832 -13.912 1.00 97.62 264 GLY A O 1
ATOM 1892 N N . LEU A 1 265 ? 3.267 -3.322 -12.285 1.00 98.56 265 LEU A N 1
ATOM 1893 C CA . LEU A 1 265 ? 3.828 -4.042 -11.153 1.00 98.56 265 LEU A CA 1
ATOM 1894 C C . LEU A 1 265 ? 2.722 -4.267 -10.125 1.00 98.56 265 LEU A C 1
ATOM 1896 O O . LEU A 1 265 ? 1.944 -3.348 -9.854 1.00 98.56 265 LEU A O 1
ATOM 1900 N N . TYR A 1 266 ? 2.656 -5.465 -9.549 1.00 98.62 266 TYR A N 1
ATOM 1901 C CA . TYR A 1 266 ? 1.695 -5.774 -8.494 1.00 98.62 266 TYR A CA 1
ATOM 1902 C C . TYR A 1 266 ? 2.374 -6.426 -7.288 1.00 98.62 266 TYR A C 1
ATOM 1904 O O . TYR A 1 266 ? 2.773 -7.587 -7.328 1.00 98.62 266 TYR A O 1
ATOM 1912 N N . PHE A 1 267 ? 2.518 -5.663 -6.206 1.00 98.56 267 PHE A N 1
ATOM 1913 C CA . PHE A 1 267 ? 3.060 -6.156 -4.940 1.00 98.56 267 PHE A CA 1
ATOM 1914 C C . PHE A 1 267 ? 1.893 -6.597 -4.070 1.00 98.56 267 PHE A C 1
ATOM 1916 O O . PHE A 1 267 ? 1.051 -5.776 -3.703 1.00 98.56 267 PHE A O 1
ATOM 1923 N N . ASN A 1 268 ? 1.807 -7.896 -3.799 1.00 97.75 268 ASN A N 1
ATOM 1924 C CA . ASN A 1 268 ? 0.688 -8.475 -3.071 1.00 97.75 268 ASN A CA 1
ATOM 1925 C C . ASN A 1 268 ? 1.168 -8.980 -1.711 1.00 97.75 268 ASN A C 1
ATOM 1927 O O . ASN A 1 268 ? 2.205 -9.626 -1.628 1.00 97.75 268 ASN A O 1
ATOM 1931 N N . CYS A 1 269 ? 0.434 -8.726 -0.636 1.00 97.00 269 CYS A N 1
ATOM 1932 C CA . CYS A 1 269 ? 0.836 -9.235 0.670 1.00 97.00 269 CYS A CA 1
ATOM 1933 C C . CYS A 1 269 ? 0.718 -10.764 0.726 1.00 97.00 269 CYS A C 1
ATOM 1935 O O . CYS A 1 269 ? -0.284 -11.327 0.284 1.00 97.00 269 CYS A O 1
ATOM 1937 N N . ALA A 1 270 ? 1.669 -11.439 1.373 1.00 94.50 270 ALA A N 1
ATOM 1938 C CA . ALA A 1 270 ? 1.612 -12.875 1.659 1.00 94.50 270 ALA A CA 1
ATOM 1939 C C . ALA A 1 270 ? 0.371 -13.277 2.485 1.00 94.50 270 ALA A C 1
ATOM 1941 O O . ALA A 1 270 ? -0.045 -14.429 2.470 1.00 94.50 270 ALA A O 1
ATOM 1942 N N . GLY A 1 271 ? -0.269 -12.325 3.178 1.00 92.75 271 GLY A N 1
ATOM 1943 C CA . GLY A 1 271 ? -1.559 -12.532 3.843 1.00 92.75 271 GLY A CA 1
ATOM 1944 C C . GLY A 1 271 ? -2.788 -12.506 2.916 1.00 92.75 271 GLY A C 1
ATOM 1945 O O . GLY A 1 271 ? -3.911 -12.502 3.432 1.00 92.75 271 GLY A O 1
ATOM 1946 N N . ARG A 1 272 ? -2.606 -12.396 1.590 1.00 94.88 272 ARG A N 1
ATOM 1947 C CA . ARG A 1 272 ? -3.650 -12.439 0.543 1.00 94.88 272 ARG A CA 1
ATOM 1948 C C . ARG A 1 272 ? -3.574 -13.778 -0.216 1.00 94.88 272 ARG A C 1
ATOM 1950 O O . ARG A 1 272 ? -3.279 -14.797 0.400 1.00 94.88 272 ARG A O 1
ATOM 1957 N N . GLY A 1 273 ? -3.919 -13.804 -1.505 1.00 94.19 273 GLY A N 1
ATOM 1958 C CA . GLY A 1 273 ? -3.865 -15.017 -2.334 1.00 94.19 273 GLY A CA 1
ATOM 1959 C C . GLY A 1 273 ? -4.866 -16.100 -1.921 1.00 94.19 273 GLY A C 1
ATOM 1960 O O . GLY A 1 273 ? -5.899 -15.819 -1.293 1.00 94.19 273 GLY A O 1
ATOM 1961 N N . GLN A 1 274 ? -4.557 -17.351 -2.266 1.00 94.00 274 GLN A N 1
ATOM 1962 C CA . GLN A 1 274 ? -5.425 -18.504 -2.024 1.00 94.00 274 GLN A CA 1
ATOM 1963 C C . GLN A 1 274 ? -5.804 -18.655 -0.545 1.00 94.00 274 GLN A C 1
ATOM 1965 O O . GLN A 1 274 ? -6.949 -19.000 -0.243 1.00 94.00 274 GLN A O 1
ATOM 1970 N N . GLY A 1 275 ? -4.886 -18.359 0.380 1.00 92.19 275 GLY A N 1
ATOM 1971 C CA . GLY A 1 275 ? -5.138 -18.456 1.821 1.00 92.19 275 GLY A CA 1
ATOM 1972 C C . GLY A 1 275 ? -6.247 -17.521 2.316 1.00 92.19 275 GLY A C 1
ATOM 1973 O O . GLY A 1 275 ? -7.045 -17.912 3.166 1.00 92.19 275 GLY A O 1
ATOM 1974 N N . LEU A 1 276 ? -6.340 -16.307 1.762 1.00 93.00 276 LEU A N 1
ATOM 1975 C CA . LEU A 1 276 ? -7.388 -15.344 2.114 1.00 93.00 276 LEU A CA 1
ATOM 1976 C C . LEU A 1 276 ? -8.691 -15.610 1.357 1.00 93.00 276 LEU A C 1
ATOM 1978 O O . LEU A 1 276 ? -9.768 -15.576 1.948 1.00 93.00 276 LEU A O 1
ATOM 1982 N N . TYR A 1 277 ? -8.611 -15.823 0.042 1.00 94.69 277 TYR A N 1
ATOM 1983 C CA . TYR A 1 277 ? -9.799 -15.871 -0.814 1.00 94.69 277 TYR A CA 1
ATOM 1984 C C . TYR A 1 277 ? -10.408 -17.266 -0.952 1.00 94.69 277 TYR A C 1
ATOM 1986 O O . TYR A 1 277 ? -11.525 -17.383 -1.459 1.00 94.69 277 TYR A O 1
ATOM 1994 N N . GLY A 1 278 ? -9.695 -18.317 -0.546 1.00 94.25 278 GLY A N 1
ATOM 1995 C CA . GLY A 1 278 ? -10.100 -19.711 -0.735 1.00 94.25 278 GLY A CA 1
ATOM 1996 C C . GLY A 1 278 ? -10.050 -20.188 -2.191 1.00 94.25 278 GLY A C 1
ATOM 1997 O O . GLY A 1 278 ? -10.446 -21.315 -2.472 1.00 94.25 278 GLY A O 1
ATOM 1998 N N . VAL A 1 279 ? -9.581 -19.346 -3.118 1.00 94.88 279 VAL A N 1
ATOM 1999 C CA . VAL A 1 279 ? -9.414 -19.653 -4.543 1.00 94.88 279 VAL A CA 1
ATOM 2000 C C . VAL A 1 279 ? -8.088 -19.065 -5.035 1.00 94.88 279 VAL A C 1
ATOM 2002 O O . VAL A 1 279 ? -7.746 -17.956 -4.617 1.00 94.88 279 VAL A O 1
ATOM 2005 N N . PRO A 1 280 ? -7.339 -19.774 -5.894 1.00 94.00 280 PRO A N 1
ATOM 2006 C CA . PRO A 1 280 ? -6.087 -19.265 -6.449 1.00 94.00 280 PRO A CA 1
ATOM 2007 C C . PRO A 1 280 ? -6.345 -18.185 -7.507 1.00 94.00 280 PRO A C 1
ATOM 2009 O O . PRO A 1 280 ? -7.401 -18.174 -8.146 1.00 94.00 280 PRO A O 1
ATOM 2012 N N . GLY A 1 281 ? -5.369 -17.305 -7.747 1.00 95.69 281 GLY A N 1
ATOM 2013 C CA . GLY A 1 281 ? -5.408 -16.391 -8.892 1.00 95.69 281 GLY A CA 1
ATOM 2014 C C . GLY A 1 281 ? -6.443 -15.273 -8.774 1.00 95.69 281 GLY A C 1
ATOM 2015 O O . GLY A 1 281 ? -6.826 -14.699 -9.797 1.00 95.69 281 GLY A O 1
ATOM 2016 N N . HIS A 1 282 ? -6.965 -15.013 -7.572 1.00 97.25 282 HIS A N 1
ATOM 2017 C CA . HIS A 1 282 ? -8.106 -14.122 -7.379 1.00 97.25 282 HIS A CA 1
ATOM 2018 C C . HIS A 1 282 ? -7.802 -12.695 -7.851 1.00 97.25 282 HIS A C 1
ATOM 2020 O O . HIS A 1 282 ? -8.560 -12.127 -8.644 1.00 97.25 282 HIS A O 1
ATOM 2026 N N . ASP A 1 283 ? -6.691 -12.123 -7.383 1.00 97.69 283 ASP A N 1
ATOM 2027 C CA . ASP A 1 283 ? -6.399 -10.705 -7.578 1.00 97.69 283 ASP A CA 1
ATOM 2028 C C . ASP A 1 283 ? -5.992 -10.435 -9.028 1.00 97.69 283 ASP A C 1
ATOM 2030 O O . ASP A 1 283 ? -6.540 -9.527 -9.658 1.00 97.69 283 ASP A O 1
ATOM 2034 N N . VAL A 1 284 ? -5.129 -11.278 -9.607 1.00 97.44 284 VAL A N 1
ATOM 2035 C CA . VAL A 1 284 ? -4.774 -11.201 -11.036 1.00 97.44 284 VAL A CA 1
ATOM 2036 C C . VAL A 1 284 ? -6.007 -11.356 -11.931 1.00 97.44 284 VAL A C 1
ATOM 2038 O O . VAL A 1 284 ? -6.162 -10.614 -12.904 1.00 97.44 284 VAL A O 1
ATOM 2041 N N . THR A 1 285 ? -6.925 -12.271 -11.598 1.00 97.75 285 THR A N 1
ATOM 2042 C CA . THR A 1 285 ? -8.165 -12.454 -12.370 1.00 97.75 285 THR A CA 1
ATOM 2043 C C . THR A 1 285 ? -9.037 -11.199 -12.333 1.00 97.75 285 THR A C 1
ATOM 2045 O O . THR A 1 285 ? -9.562 -10.790 -13.373 1.00 97.75 285 THR A O 1
ATOM 2048 N N . ALA A 1 286 ? -9.177 -10.563 -11.166 1.00 98.19 286 ALA A N 1
ATOM 2049 C CA . ALA A 1 286 ? -9.927 -9.317 -11.020 1.00 98.19 286 ALA A CA 1
ATOM 2050 C C . ALA A 1 286 ? -9.275 -8.159 -11.798 1.00 98.19 286 ALA A C 1
ATOM 2052 O O . ALA A 1 286 ? -9.964 -7.470 -12.558 1.00 98.19 286 ALA A O 1
ATOM 2053 N N . ILE A 1 287 ? -7.949 -7.999 -11.686 1.00 98.38 287 ILE A N 1
ATOM 2054 C CA . ILE A 1 287 ? -7.165 -6.997 -12.426 1.00 98.38 287 ILE A CA 1
ATOM 2055 C C . ILE A 1 287 ? -7.402 -7.146 -13.932 1.00 98.38 287 ILE A C 1
ATOM 2057 O O . ILE A 1 287 ? -7.826 -6.191 -14.589 1.00 98.38 287 ILE A O 1
ATOM 2061 N N . ARG A 1 288 ? -7.210 -8.356 -14.468 1.00 97.06 288 ARG A N 1
ATOM 2062 C CA . ARG A 1 288 ? -7.381 -8.653 -15.895 1.00 97.06 288 ARG A CA 1
ATOM 2063 C C . ARG A 1 288 ? -8.808 -8.398 -16.366 1.00 97.06 288 ARG A C 1
ATOM 2065 O O . ARG A 1 288 ? -9.026 -7.754 -17.387 1.00 97.06 288 ARG A O 1
ATOM 2072 N N . ARG A 1 289 ? -9.809 -8.840 -15.596 1.00 97.25 289 ARG A N 1
ATOM 2073 C CA . ARG A 1 289 ? -11.224 -8.605 -15.923 1.00 97.25 289 ARG A CA 1
ATOM 2074 C C . ARG A 1 289 ? -11.546 -7.113 -16.013 1.00 97.25 289 ARG A C 1
ATOM 2076 O O . ARG A 1 289 ? -12.337 -6.708 -16.865 1.00 97.25 289 ARG A O 1
ATOM 2083 N N . ARG A 1 290 ? -10.985 -6.291 -15.121 1.00 97.38 290 ARG A N 1
ATOM 2084 C CA . ARG A 1 290 ? -11.345 -4.870 -15.027 1.00 97.38 290 ARG A CA 1
ATOM 2085 C C . ARG A 1 290 ? -10.569 -3.981 -15.999 1.00 97.38 290 ARG A C 1
ATOM 2087 O O . ARG A 1 290 ? -11.156 -3.026 -16.528 1.00 97.38 290 ARG A O 1
ATOM 2094 N N . LEU A 1 291 ? -9.291 -4.300 -16.219 1.00 97.00 291 LEU A N 1
ATOM 2095 C CA . LEU A 1 291 ? -8.313 -3.473 -16.937 1.00 97.00 291 LEU A CA 1
ATOM 2096 C C . LEU A 1 291 ? -7.830 -4.071 -18.270 1.00 97.00 291 LEU A C 1
ATOM 2098 O O . LEU A 1 291 ? -7.142 -3.380 -19.017 1.00 97.00 291 LEU A O 1
ATOM 2102 N N . GLY A 1 292 ? -8.221 -5.304 -18.599 1.00 95.50 292 GLY A N 1
ATOM 2103 C CA . GLY A 1 292 ? -7.811 -6.006 -19.816 1.00 95.50 292 GLY A CA 1
ATOM 2104 C C . GLY A 1 292 ? -6.455 -6.704 -19.690 1.00 95.50 292 GLY A C 1
ATOM 2105 O O . GLY A 1 292 ? -5.898 -6.814 -18.598 1.00 95.50 292 GLY A O 1
ATOM 2106 N N . ASP A 1 293 ? -5.942 -7.165 -20.831 1.00 94.25 293 ASP A N 1
ATOM 2107 C CA . ASP A 1 293 ? -4.671 -7.884 -20.940 1.00 94.25 293 ASP A CA 1
ATOM 2108 C C . ASP A 1 293 ? -3.519 -6.926 -21.264 1.00 94.25 293 ASP A C 1
ATOM 2110 O O . ASP A 1 293 ? -3.558 -6.205 -22.264 1.00 94.25 293 ASP A O 1
ATOM 2114 N N . TRP A 1 294 ? -2.493 -6.928 -20.417 1.00 96.50 294 TRP A N 1
ATOM 2115 C CA . TRP A 1 294 ? -1.262 -6.149 -20.562 1.00 96.50 294 TRP A CA 1
ATOM 2116 C C . TRP A 1 294 ? -0.158 -6.780 -19.688 1.00 96.50 294 TRP A C 1
ATOM 2118 O O . TRP A 1 294 ? -0.482 -7.514 -18.751 1.00 96.50 294 TRP A O 1
ATOM 2128 N N . PRO A 1 295 ? 1.137 -6.543 -19.974 1.00 97.94 295 PRO A N 1
ATOM 2129 C CA . PRO A 1 295 ? 2.236 -7.150 -19.222 1.00 97.94 295 PRO A CA 1
ATOM 2130 C C . PRO A 1 295 ? 2.233 -6.758 -17.738 1.00 97.94 295 PRO A C 1
ATOM 2132 O O . PRO A 1 295 ? 2.474 -5.601 -17.389 1.00 97.94 295 PRO A O 1
ATOM 2135 N N . LEU A 1 296 ? 2.014 -7.734 -16.861 1.00 98.38 296 LEU A N 1
ATOM 2136 C CA . LEU A 1 296 ? 2.023 -7.558 -15.411 1.00 98.38 296 LEU A CA 1
ATOM 2137 C C . LEU A 1 296 ? 3.059 -8.495 -14.798 1.00 98.38 296 LEU A C 1
ATOM 2139 O O . LEU A 1 296 ? 3.145 -9.658 -15.182 1.00 98.38 296 LEU A O 1
ATOM 2143 N N . VAL A 1 297 ? 3.809 -8.011 -13.812 1.00 98.56 297 VAL A N 1
ATOM 2144 C CA . VAL A 1 297 ? 4.643 -8.868 -12.963 1.00 98.56 297 VAL A CA 1
ATOM 2145 C C . VAL A 1 297 ? 4.515 -8.462 -11.507 1.00 98.56 297 VAL A C 1
ATOM 2147 O O . VAL A 1 297 ? 4.263 -7.301 -11.185 1.00 98.56 297 VAL A O 1
ATOM 2150 N N . GLY A 1 298 ? 4.708 -9.415 -10.612 1.00 98.12 298 GLY A N 1
ATOM 2151 C CA . GLY A 1 298 ? 4.670 -9.151 -9.192 1.00 98.12 298 GLY A CA 1
ATOM 2152 C C . GLY A 1 298 ? 5.070 -10.347 -8.357 1.00 98.12 298 GLY A C 1
ATOM 2153 O O . GLY A 1 298 ? 5.422 -11.409 -8.878 1.00 98.12 298 GLY A O 1
ATOM 2154 N N . PHE A 1 299 ? 4.976 -10.171 -7.047 1.00 97.88 299 PHE A N 1
ATOM 2155 C CA . PHE A 1 299 ? 5.240 -11.229 -6.084 1.00 97.88 299 PHE A CA 1
ATOM 2156 C C . PHE A 1 299 ? 4.452 -11.027 -4.793 1.00 97.88 299 PHE A C 1
ATOM 2158 O O . PHE A 1 299 ? 3.921 -9.944 -4.527 1.00 97.88 299 PHE A O 1
ATOM 2165 N N . PHE A 1 300 ? 4.394 -12.102 -4.009 1.00 97.81 300 PHE A N 1
ATOM 2166 C CA . PHE A 1 300 ? 3.785 -12.126 -2.689 1.00 97.81 300 PHE A CA 1
ATOM 2167 C C . PHE A 1 300 ? 4.833 -11.828 -1.606 1.00 97.81 300 PHE A C 1
ATOM 2169 O O . PHE A 1 300 ? 5.694 -12.671 -1.332 1.00 97.81 300 PHE A O 1
ATOM 2176 N N . GLY A 1 301 ? 4.775 -10.632 -1.017 1.00 96.44 301 GLY A N 1
ATOM 2177 C CA . GLY A 1 301 ? 5.776 -10.078 -0.099 1.00 96.44 301 GLY A CA 1
ATOM 2178 C C . GLY A 1 301 ? 5.322 -9.954 1.361 1.00 96.44 301 GLY A C 1
ATOM 2179 O O . GLY A 1 301 ? 4.169 -10.212 1.702 1.00 96.44 301 GLY A O 1
ATOM 2180 N N . ASN A 1 302 ? 6.239 -9.524 2.230 1.00 95.69 302 ASN A N 1
ATOM 2181 C CA . ASN A 1 302 ? 6.009 -9.329 3.673 1.00 95.69 302 ASN A CA 1
ATOM 2182 C C . ASN A 1 302 ? 5.501 -7.920 4.041 1.00 95.69 302 ASN A C 1
ATOM 2184 O O . ASN A 1 302 ? 5.496 -7.540 5.210 1.00 95.69 302 ASN A O 1
ATOM 2188 N N . GLY A 1 303 ? 5.091 -7.139 3.048 1.00 96.56 303 GLY A N 1
ATOM 2189 C CA . GLY A 1 303 ? 4.644 -5.762 3.198 1.00 96.56 303 GLY A CA 1
ATOM 2190 C C . GLY A 1 303 ? 4.774 -5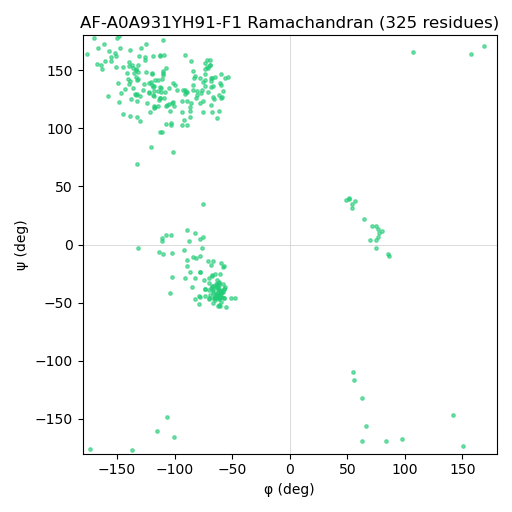.010 1.883 1.00 96.56 303 GLY A C 1
ATOM 2191 O O . GLY A 1 303 ? 5.474 -5.448 0.966 1.00 96.56 303 GLY A O 1
ATOM 2192 N N . GLU A 1 304 ? 4.109 -3.866 1.789 1.00 98.19 304 GLU A N 1
ATOM 2193 C CA . GLU A 1 304 ? 4.047 -3.083 0.559 1.00 98.19 304 GLU A CA 1
ATOM 2194 C C . GLU A 1 304 ? 4.344 -1.605 0.820 1.00 98.19 304 GLU A C 1
ATOM 2196 O O . GLU A 1 304 ? 3.991 -1.056 1.865 1.00 98.19 304 GLU A O 1
ATOM 2201 N N . PHE A 1 305 ? 4.944 -0.933 -0.161 1.00 98.38 305 PHE A N 1
ATOM 2202 C CA . PHE A 1 305 ? 5.133 0.516 -0.153 1.00 98.38 305 PHE A CA 1
ATOM 2203 C C . PHE A 1 305 ? 4.278 1.139 -1.241 1.00 98.38 305 PHE A C 1
ATOM 2205 O O . PHE A 1 305 ? 4.348 0.732 -2.401 1.00 98.38 305 PHE A O 1
ATOM 2212 N N . ALA A 1 306 ? 3.460 2.114 -0.859 1.00 97.88 306 ALA A N 1
ATOM 2213 C CA . ALA A 1 306 ? 2.672 2.893 -1.801 1.00 97.88 306 ALA A CA 1
ATOM 2214 C C . ALA A 1 306 ? 2.143 4.179 -1.167 1.00 97.88 306 ALA A C 1
ATOM 2216 O O . ALA A 1 306 ? 1.894 4.220 0.048 1.00 97.88 306 ALA A O 1
ATOM 2217 N N . PRO A 1 307 ? 1.879 5.215 -1.976 1.00 95.56 307 PRO A N 1
ATOM 2218 C CA . PRO A 1 307 ? 1.186 6.388 -1.498 1.00 95.56 307 PRO A CA 1
ATOM 2219 C C . PRO A 1 307 ? -0.310 6.145 -1.269 1.00 95.56 307 PRO A C 1
ATOM 2221 O O . PRO A 1 307 ? -0.988 5.517 -2.080 1.00 95.56 307 PRO A O 1
ATOM 2224 N N . VAL A 1 308 ? -0.848 6.742 -0.206 1.00 92.75 308 VAL A N 1
ATOM 2225 C CA . VAL A 1 308 ? -2.292 6.955 -0.010 1.00 92.75 308 VAL A CA 1
ATOM 2226 C C . VAL A 1 308 ? -2.485 8.438 0.297 1.00 92.75 308 VAL A C 1
ATOM 2228 O O . VAL A 1 308 ? -1.711 9.025 1.051 1.00 92.75 308 VAL A O 1
ATOM 2231 N N . GLY A 1 309 ? -3.452 9.095 -0.350 1.00 87.88 309 GLY A N 1
ATOM 2232 C CA . GLY A 1 309 ? -3.651 10.545 -0.202 1.00 87.88 309 GLY A CA 1
ATOM 2233 C C . GLY A 1 309 ? -2.395 11.385 -0.493 1.00 87.88 309 GLY A C 1
ATOM 2234 O O . GLY A 1 309 ? -2.155 12.382 0.183 1.00 87.88 309 GLY A O 1
ATOM 2235 N N . GLY A 1 310 ? -1.561 10.951 -1.449 1.00 88.25 310 GLY A N 1
ATOM 2236 C CA . GLY A 1 310 ? -0.336 11.650 -1.861 1.00 88.25 310 GLY A CA 1
ATOM 2237 C C . GLY A 1 310 ? 0.864 11.507 -0.916 1.00 88.25 310 GLY A C 1
ATOM 2238 O O . GLY A 1 310 ? 1.880 12.157 -1.137 1.00 88.25 310 GLY A O 1
ATOM 2239 N N . ARG A 1 311 ? 0.772 10.673 0.127 1.00 92.81 311 ARG A N 1
ATOM 2240 C CA . ARG A 1 311 ? 1.859 10.431 1.090 1.00 92.81 311 ARG A CA 1
ATOM 2241 C C . ARG A 1 311 ? 2.266 8.968 1.075 1.00 92.81 311 ARG A C 1
ATOM 2243 O O . ARG A 1 311 ? 1.389 8.112 1.087 1.00 92.81 311 ARG A O 1
ATOM 2250 N N . ASN A 1 312 ? 3.569 8.696 1.074 1.00 95.81 312 ASN A N 1
ATOM 2251 C CA . ASN A 1 312 ? 4.115 7.340 1.067 1.00 95.81 312 ASN A CA 1
ATOM 2252 C C . ASN A 1 312 ? 3.955 6.665 2.429 1.00 95.81 312 ASN A C 1
ATOM 2254 O O . ASN A 1 312 ? 4.239 7.267 3.465 1.00 95.81 312 ASN A O 1
ATOM 2258 N N . PHE A 1 313 ? 3.535 5.404 2.412 1.00 96.50 313 PHE A N 1
ATOM 2259 C CA . PHE A 1 313 ? 3.387 4.590 3.609 1.00 96.50 313 PHE A CA 1
ATOM 2260 C C . PHE A 1 313 ? 3.875 3.169 3.358 1.00 96.50 313 PHE A C 1
ATOM 2262 O O . PHE A 1 313 ? 3.807 2.664 2.236 1.00 96.50 313 PHE A O 1
ATOM 2269 N N . PHE A 1 314 ? 4.296 2.527 4.443 1.00 97.00 314 PHE A N 1
ATOM 2270 C CA . PHE A 1 314 ? 4.320 1.080 4.542 1.00 97.00 314 PHE A CA 1
ATOM 2271 C C . PHE A 1 314 ? 2.912 0.548 4.824 1.00 97.00 314 PHE A C 1
ATOM 2273 O O . PHE A 1 314 ? 2.131 1.157 5.575 1.00 97.00 314 PHE A O 1
ATOM 2280 N N . HIS A 1 315 ? 2.599 -0.598 4.236 1.00 96.31 315 HIS A N 1
ATOM 2281 C CA . HIS A 1 315 ? 1.313 -1.262 4.338 1.00 96.31 315 HIS A CA 1
ATOM 2282 C C . HIS A 1 315 ? 1.478 -2.750 4.627 1.00 96.31 315 HIS A C 1
ATOM 2284 O O . HIS A 1 315 ? 2.453 -3.376 4.223 1.00 96.31 315 HIS A O 1
ATOM 2290 N N . ASN A 1 316 ? 0.480 -3.303 5.314 1.00 93.81 316 ASN A N 1
ATOM 2291 C CA . ASN A 1 316 ? 0.331 -4.732 5.552 1.00 93.81 316 ASN A CA 1
ATOM 2292 C C . ASN A 1 316 ? -1.038 -5.177 5.056 1.00 93.81 316 ASN A C 1
ATOM 2294 O O . ASN A 1 316 ? -2.015 -4.436 5.190 1.00 93.81 316 ASN A O 1
ATOM 2298 N N . TYR A 1 317 ? -1.120 -6.421 4.590 1.00 94.75 317 TYR A N 1
ATOM 2299 C CA . TYR A 1 317 ? -2.344 -7.033 4.076 1.00 94.75 317 TYR A CA 1
ATOM 2300 C C . TYR A 1 317 ? -2.905 -6.375 2.811 1.00 94.75 317 TYR A C 1
ATOM 2302 O O . TYR A 1 317 ? -4.097 -6.532 2.514 1.00 94.75 317 TYR A O 1
ATOM 2310 N N . THR A 1 318 ? -2.070 -5.660 2.057 1.00 96.94 318 THR A N 1
ATOM 2311 C CA . THR A 1 318 ? -2.518 -4.867 0.916 1.00 96.94 318 THR A CA 1
ATOM 2312 C C . THR A 1 318 ? -2.089 -5.461 -0.415 1.00 96.94 318 THR A C 1
ATOM 2314 O O . THR A 1 318 ? -1.257 -6.360 -0.481 1.00 96.94 318 THR A O 1
ATOM 2317 N N . GLY A 1 319 ? -2.741 -5.008 -1.481 1.00 98.00 319 GLY A N 1
ATOM 2318 C CA . GLY A 1 319 ? -2.286 -5.211 -2.848 1.00 98.00 319 GLY A CA 1
ATOM 2319 C C . GLY A 1 319 ? -2.012 -3.852 -3.479 1.00 98.00 319 GLY A C 1
ATOM 2320 O O . GLY A 1 319 ? -2.931 -3.035 -3.585 1.00 98.00 319 GLY A O 1
ATOM 2321 N N . VAL A 1 320 ? -0.770 -3.612 -3.889 1.00 98.62 320 VAL A N 1
ATOM 2322 C CA . VAL A 1 320 ? -0.324 -2.368 -4.524 1.00 98.62 320 VAL A CA 1
ATOM 2323 C C . VAL A 1 320 ? -0.155 -2.600 -6.013 1.00 98.62 320 VAL A C 1
ATOM 2325 O O . VAL A 1 320 ? 0.722 -3.347 -6.436 1.00 98.62 320 VAL A O 1
ATOM 2328 N N . LEU A 1 321 ? -0.981 -1.924 -6.807 1.00 98.69 321 LEU A N 1
ATOM 2329 C CA . LEU A 1 321 ? -0.936 -1.942 -8.261 1.00 98.69 321 LEU A CA 1
ATOM 2330 C C . LEU A 1 321 ? -0.326 -0.640 -8.777 1.00 98.69 321 LEU A C 1
ATOM 2332 O O . LEU A 1 321 ? -0.868 0.435 -8.530 1.00 98.69 321 LEU A O 1
ATOM 2336 N N . ALA A 1 322 ? 0.768 -0.738 -9.524 1.00 98.25 322 ALA A N 1
ATOM 2337 C CA . ALA A 1 322 ? 1.384 0.385 -10.217 1.00 98.25 322 ALA A CA 1
ATOM 2338 C C . ALA A 1 322 ? 1.337 0.151 -11.728 1.00 98.25 322 ALA A C 1
ATOM 2340 O O . ALA A 1 322 ? 1.921 -0.808 -12.228 1.00 98.25 322 ALA A O 1
ATOM 2341 N N . LEU A 1 323 ? 0.645 1.028 -12.453 1.00 97.94 323 LEU A N 1
ATOM 2342 C CA . LEU A 1 323 ? 0.464 0.934 -13.900 1.00 97.94 323 LEU A CA 1
ATOM 2343 C C . LEU A 1 323 ? 1.204 2.057 -14.602 1.00 97.94 323 LEU A C 1
ATOM 2345 O O . LEU A 1 323 ? 1.015 3.227 -14.272 1.00 97.94 323 LEU A O 1
ATOM 2349 N N . PHE A 1 324 ? 1.977 1.706 -15.618 1.00 95.94 324 PHE A N 1
ATOM 2350 C CA . PHE A 1 324 ? 2.640 2.659 -16.493 1.00 95.94 324 PHE A CA 1
ATOM 2351 C C . PHE A 1 324 ? 1.849 2.707 -17.803 1.00 95.94 324 PHE A C 1
ATOM 2353 O O . PHE A 1 324 ? 1.884 1.736 -18.558 1.00 95.94 324 PHE A O 1
ATOM 2360 N N . PRO A 1 325 ? 1.059 3.767 -18.046 1.00 94.06 325 PRO A N 1
ATOM 2361 C CA . PRO A 1 325 ? 0.238 3.868 -19.246 1.00 94.06 325 PRO A CA 1
ATOM 2362 C C . PRO A 1 325 ? 1.094 4.067 -20.499 1.00 94.06 325 PRO A C 1
ATOM 2364 O O . PRO A 1 325 ? 2.200 4.604 -20.427 1.00 94.06 325 PRO A O 1
ATOM 2367 N N . GLU A 1 326 ? 0.556 3.660 -21.646 1.00 88.12 326 GLU A N 1
ATOM 2368 C CA . GLU A 1 326 ? 1.079 4.054 -22.955 1.00 88.12 326 GLU A CA 1
ATOM 2369 C C . GLU A 1 326 ? 1.123 5.590 -23.060 1.00 88.12 326 GLU A C 1
ATOM 2371 O O . GLU A 1 326 ? 0.280 6.290 -22.481 1.00 88.12 326 GLU A O 1
ATOM 2376 N N . SER A 1 327 ? 2.163 6.093 -23.734 1.00 73.62 327 SER A N 1
ATOM 2377 C CA . SER A 1 327 ? 2.368 7.527 -23.984 1.00 73.62 327 SER A CA 1
ATOM 2378 C C . SER A 1 327 ? 1.395 8.065 -25.022 1.00 73.62 327 SER A C 1
ATOM 2380 O O . SER A 1 327 ? 1.105 7.322 -25.985 1.00 73.62 327 SER A O 1
#

Sequence (327 aa):
RAVLGASGTGVLTERGEAEGGPAVAVLVVRSDGPLLASPFL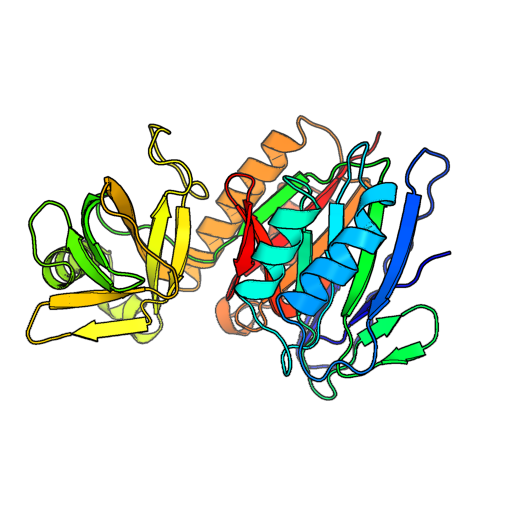LADREAIDTGAGAELAERAAPAVAEGGCLLILPDAMSLDPHGLPRALADGLGPVPVLGGVAAGSPVFELYAADVATRALPALAVSGARPVVGVAQGCQPIGEPYVVTGGEGNVVRAIAGRRPLEVLREALRAVPDLERRVRQAGVFAGLAINPAKSPLERGDFLVRNLAGVDRETGALAVAEAVRIGQTIQFHIRDAQAAREDLEAMLDRVKAALAGRRPAFGLYFNCAGRGQGLYGVPGHDVTAIRRRLGDWPLVGFFGNGEFAPVGGRNFFHNYTGVLALFPES

Secondary structure (DSSP, 8-state):
---EEE--SEEEETTEEEESS----------SSS-EEEEEEE-S-S-BSHHHHHHHHHHHHHHHTTSEEEEE---STTB-TTHHHHHHHHHHTTPPEEEE---SSS--EEETTEEESS-EEEEEEES-PPEEEEE-S-EEEEEEEEEEEEETTEEEEETTB-HHHHHHHHHHTSTTHHHHHTT-EEEEEEES-TT-SS--TTSEEEEEEEEE-TTT--EEESS---TT-EEEEEEESHHHHHHHHHHHHHHHHHHHTTPPEEEEEEEEETTSHHHHHSSTTHHHHHHHHHH-S--EEEEEES-EEEEETTEEEEESS-EEEEEEE--

Mean predicted aligned error: 4.32 Å

Radius of gyration: 19.61 Å; Cα contacts (8 Å, |Δi|>4): 822; chains: 1; bounding box: 49×42×59 Å

Nearest PDB structures (foldseek):
  8ua3-assembly1_C  TM=2.946E-01  e=1.327E-09  Homo sapiens
  8ua6-assembly1_C  TM=2.946E-01  e=1.327E-09  Homo sapiens
  8s7d-assembly1_D  TM=2.815E-01  e=2.751E-08  Homo sapiens
  3nkg-assembly2_B  TM=2.445E-01  e=1.625E+00  Sulfurospirillum deleyianum DSM 6946